Protein AF-A0A0G9HEK3-F1 (afdb_monomer_lite)

Secondary structure (DSSP, 8-state):
--HHHHHHHHHHHHHT--TTS------HHHHHHHHHHHHHHHHHHHHHHHHH---HHHHHHHHHHHHHHHHHHHHHHHHHHHHH----GGG--SS----S-----HHHHHHH-TTSTT-----HHHHHHHHHHHHH-TT---HHHHHHHHHHHHHHHHHHHHHHHIIIIIT---TT-TTHHHHHHHHTT-HHHHHHHHHHHHHHHHHHHHIIIIIHHHHHHHHHHHS---HHHHHHHHHHHHHHHHHHHHHHHHHHHHHHHHHHHTTTS-S-HHHHHHHHHHHHHHHHHGGGSSSB-HHHHHHHHHHHHHTT----TTHHHHHHHHHHH-SS-B----S--S---S-S--

Organism: NCBI:txid1440763

Foldseek 3Di:
DDLVVLVVQLVCLLVVVHPLDDPDPDDPLVNVVSSVQSVVQSVLLSVCCVVVVDDSSVSSNLSVVLVVLQLVQLVQVVVCCVPVVPDPCPPVDPDGDRDSDDQAQLVVCLQQACPDPRDGATDLVSLLVSLVSVLVVVSRDALLVLLRSLLVQLSNQLNVLSLVCLLPALQCPDPPPPCSVVQCVVRNNNNVSSVVVVVVVVVVVVVVCCCLLPVVVVVVVVVVVPDPDDPVVVVVVVVVVVVSVVVNVCVVVCVVVVVVVVVVVCVPPDPGVVVLSVVLSVLSSVLSVLSNDQWHQLVVSVVSVVVSVVSPRDGSPSNVVSSVVVCVVPNGTRGSDDPDPPDPPPDDDD

Structure (mmCIF, N/CA/C/O backbone):
data_AF-A0A0G9HEK3-F1
#
_entry.id   AF-A0A0G9HEK3-F1
#
loop_
_atom_site.group_PDB
_atom_site.id
_atom_site.type_symbol
_atom_site.label_atom_id
_atom_site.label_alt_id
_atom_site.label_comp_id
_atom_site.label_asym_id
_atom_site.label_entity_id
_atom_site.label_seq_id
_atom_site.pdbx_PDB_ins_code
_atom_site.Cartn_x
_atom_site.Cartn_y
_atom_site.Cartn_z
_atom_site.occupancy
_atom_site.B_iso_or_equiv
_atom_site.auth_seq_id
_atom_site.auth_comp_id
_atom_site.auth_asym_id
_atom_site.auth_atom_id
_atom_site.pdbx_PDB_model_num
ATOM 1 N N . MET A 1 1 ? -24.376 -9.133 38.073 1.00 58.91 1 MET A N 1
ATOM 2 C CA . MET A 1 1 ? -22.978 -8.757 38.373 1.00 58.91 1 MET A CA 1
ATOM 3 C C . MET A 1 1 ? -22.983 -7.490 39.200 1.00 58.91 1 MET A C 1
ATOM 5 O O . MET A 1 1 ? -23.872 -6.676 39.001 1.00 58.91 1 MET A O 1
ATOM 9 N N . ASP A 1 2 ? -22.036 -7.356 40.123 1.00 76.50 2 ASP A N 1
ATOM 10 C CA . ASP A 1 2 ? -21.859 -6.158 40.948 1.00 76.50 2 ASP A CA 1
ATOM 11 C C . ASP A 1 2 ? -21.106 -5.088 40.138 1.00 76.50 2 ASP A C 1
ATOM 13 O O . ASP A 1 2 ? -19.960 -5.304 39.739 1.00 76.50 2 ASP A O 1
ATOM 17 N N . GLU A 1 3 ? -21.766 -3.969 39.850 1.00 72.25 3 GLU A N 1
ATOM 18 C CA . GLU A 1 3 ? -21.253 -2.880 39.009 1.00 72.25 3 GLU A CA 1
ATOM 19 C C . GLU A 1 3 ? -19.933 -2.302 39.542 1.00 72.25 3 GLU A C 1
ATOM 21 O O . GLU A 1 3 ? -19.017 -2.029 38.763 1.00 72.25 3 GLU A O 1
ATOM 26 N N . ALA A 1 4 ? -19.779 -2.227 40.868 1.00 71.12 4 ALA A N 1
ATOM 27 C CA . ALA A 1 4 ? -18.558 -1.744 41.505 1.00 71.12 4 ALA A CA 1
ATOM 28 C C . ALA A 1 4 ? -17.354 -2.658 41.216 1.00 71.12 4 ALA A C 1
ATOM 30 O O . ALA A 1 4 ? -16.237 -2.182 41.009 1.00 71.12 4 ALA A O 1
ATOM 31 N N . ARG A 1 5 ? -17.573 -3.979 41.134 1.00 71.62 5 ARG A N 1
ATOM 32 C CA . ARG A 1 5 ? -16.514 -4.945 40.786 1.00 71.62 5 ARG A CA 1
ATOM 33 C C . ARG A 1 5 ? -16.087 -4.830 39.326 1.00 71.62 5 ARG A C 1
ATOM 35 O O . ARG A 1 5 ? -14.906 -4.991 39.033 1.00 71.62 5 ARG A O 1
ATOM 42 N N . VAL A 1 6 ? -17.025 -4.540 38.423 1.00 66.94 6 VAL A N 1
ATOM 43 C CA . VAL A 1 6 ? -16.737 -4.330 36.995 1.00 66.94 6 VAL A CA 1
ATOM 44 C C . VAL A 1 6 ? -15.907 -3.058 36.800 1.00 66.94 6 VAL A C 1
ATOM 46 O O . VAL A 1 6 ? -14.891 -3.093 36.110 1.00 66.94 6 VAL A O 1
ATOM 49 N N . GLN A 1 7 ? -16.277 -1.964 37.473 1.00 68.19 7 GLN A N 1
ATOM 50 C CA . GLN A 1 7 ? -15.524 -0.706 37.434 1.00 68.19 7 GLN A CA 1
ATOM 51 C C . GLN A 1 7 ? -14.092 -0.871 37.970 1.00 68.19 7 GLN A C 1
ATOM 53 O O . GLN A 1 7 ? -13.141 -0.446 37.317 1.00 68.19 7 GLN A O 1
ATOM 58 N N . LEU A 1 8 ? -13.918 -1.547 39.113 1.00 71.50 8 LEU A N 1
ATOM 59 C CA . LEU A 1 8 ? -12.595 -1.816 39.695 1.00 71.50 8 LEU A CA 1
ATOM 60 C C . LEU A 1 8 ? -11.698 -2.658 38.772 1.00 71.50 8 LEU A C 1
ATOM 62 O O . LEU A 1 8 ? -10.506 -2.374 38.659 1.00 71.50 8 LEU A O 1
ATOM 66 N N . ALA A 1 9 ? -12.255 -3.663 38.086 1.00 64.19 9 ALA A N 1
ATOM 67 C CA . ALA A 1 9 ? -11.505 -4.486 37.135 1.00 64.19 9 ALA A CA 1
ATOM 68 C C . ALA A 1 9 ? -11.025 -3.680 35.915 1.00 64.19 9 ALA A C 1
ATOM 70 O O . ALA A 1 9 ? -9.880 -3.835 35.489 1.00 64.19 9 ALA A O 1
ATOM 71 N N . CYS A 1 10 ? -11.864 -2.784 35.386 1.00 59.25 10 CYS A N 1
ATOM 72 C CA . CYS A 1 10 ? -11.484 -1.883 34.298 1.00 59.25 10 CYS A CA 1
ATOM 73 C C . CYS A 1 10 ? -10.381 -0.900 34.716 1.00 59.25 10 CYS A C 1
ATOM 75 O O . CYS A 1 10 ? -9.424 -0.722 33.969 1.00 59.25 10 CYS A O 1
ATOM 77 N N . ILE A 1 11 ? -10.466 -0.308 35.915 1.00 71.69 11 ILE A N 1
ATOM 78 C CA . ILE A 1 11 ? -9.423 0.591 36.444 1.00 71.69 11 ILE A CA 1
ATOM 79 C C . ILE A 1 11 ? -8.084 -0.153 36.556 1.00 71.69 11 ILE A C 1
ATOM 81 O O . ILE A 1 11 ? -7.072 0.314 36.037 1.00 71.69 11 ILE A O 1
ATOM 85 N N . ALA A 1 12 ? -8.087 -1.360 37.133 1.00 67.62 12 ALA A N 1
ATOM 86 C CA . ALA A 1 12 ? -6.878 -2.175 37.253 1.00 67.62 12 ALA A CA 1
ATOM 87 C C . ALA A 1 12 ? -6.274 -2.561 35.886 1.00 67.62 12 ALA A C 1
ATOM 89 O O . ALA A 1 12 ? -5.054 -2.650 35.736 1.00 67.62 12 ALA A O 1
ATOM 90 N N . TRP A 1 13 ? -7.110 -2.785 34.868 1.00 70.62 13 TRP A N 1
ATOM 91 C CA . TRP A 1 13 ? -6.649 -3.036 33.501 1.00 70.62 13 TRP A CA 1
ATOM 92 C C . TRP A 1 13 ? -5.973 -1.805 32.888 1.00 70.62 13 TRP A C 1
ATOM 94 O O . TRP A 1 13 ? -4.855 -1.921 32.380 1.00 70.62 13 TRP A O 1
ATOM 104 N N . VAL A 1 14 ? -6.600 -0.629 32.997 1.00 68.06 14 VAL A N 1
ATOM 105 C CA . VAL A 1 14 ? -6.055 0.646 32.497 1.00 68.06 14 VAL A CA 1
ATOM 106 C C . VAL A 1 14 ? -4.712 0.972 33.144 1.00 68.06 14 VAL A C 1
ATOM 108 O O . VAL A 1 14 ? -3.760 1.300 32.437 1.00 68.06 14 VAL A O 1
ATOM 111 N N . ASP A 1 15 ? -4.599 0.801 34.459 1.00 74.19 15 ASP A N 1
ATOM 112 C CA . ASP A 1 15 ? -3.367 1.090 35.199 1.00 74.19 15 ASP A CA 1
ATOM 113 C C . ASP A 1 15 ? -2.251 0.065 34.936 1.00 74.19 15 ASP A C 1
ATOM 115 O O . ASP A 1 15 ? -1.091 0.295 35.285 1.00 74.19 15 ASP A O 1
ATOM 119 N N . GLY A 1 16 ? -2.579 -1.063 34.295 1.00 65.75 16 GLY A N 1
ATOM 120 C CA . GLY A 1 16 ? -1.654 -2.173 34.070 1.00 65.75 16 GLY A CA 1
ATOM 121 C C . GLY A 1 16 ? -1.361 -2.991 35.332 1.00 65.75 16 GLY A C 1
ATOM 122 O O . GLY A 1 16 ? -0.456 -3.818 35.317 1.00 65.75 16 GLY A O 1
ATOM 123 N N . SER A 1 17 ? -2.122 -2.780 36.409 1.00 66.81 17 SER A N 1
ATOM 124 C CA . SER A 1 17 ? -2.027 -3.523 37.672 1.00 66.81 17 SER A CA 1
ATOM 125 C C . SER A 1 17 ? -2.858 -4.813 37.676 1.00 6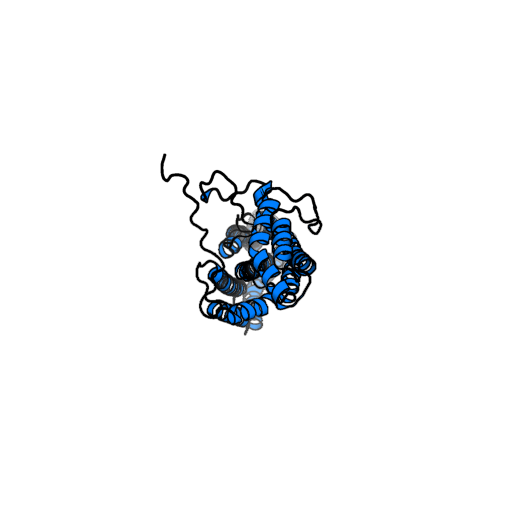6.81 17 SER A C 1
ATOM 127 O O . SER A 1 17 ? -2.784 -5.599 38.621 1.00 66.81 17 SER A O 1
ATOM 129 N N . SER A 1 18 ? -3.638 -5.056 36.617 1.00 63.41 18 SER A N 1
ATOM 130 C CA . SER A 1 18 ? -4.411 -6.284 36.444 1.00 63.41 18 SER A CA 1
ATOM 131 C C . SER A 1 18 ? -3.498 -7.510 36.277 1.00 63.41 18 SER A C 1
ATOM 133 O O . SER A 1 18 ? -2.646 -7.514 35.385 1.00 63.41 18 SER A O 1
ATOM 135 N N . PRO A 1 19 ? -3.717 -8.600 37.042 1.00 58.88 19 PRO A N 1
ATOM 136 C CA . PRO A 1 19 ? -2.977 -9.855 36.880 1.00 58.88 19 PRO A CA 1
ATOM 137 C C . PRO A 1 19 ? -3.286 -10.567 35.551 1.00 58.88 19 PRO A C 1
ATOM 139 O O . PRO A 1 19 ? -2.637 -11.555 35.220 1.00 58.88 19 PRO A O 1
ATOM 142 N N . LEU A 1 20 ? -4.284 -10.085 34.802 1.00 53.72 20 LEU A N 1
ATOM 143 C CA . LEU A 1 20 ? -4.669 -10.597 33.486 1.00 53.72 20 LEU A CA 1
ATOM 144 C C . LEU A 1 20 ? -3.825 -9.997 32.347 1.00 53.72 20 LEU A C 1
ATOM 146 O O . LEU A 1 20 ? -3.896 -10.481 31.222 1.00 53.72 20 LEU A O 1
ATOM 150 N N . CYS A 1 21 ? -3.024 -8.963 32.624 1.00 55.03 21 CYS A N 1
ATOM 151 C CA . CYS A 1 21 ? -2.111 -8.364 31.654 1.00 55.03 21 CYS A CA 1
ATOM 152 C C . CYS A 1 21 ? -0.793 -9.148 31.617 1.00 55.03 21 CYS A C 1
ATOM 154 O O . CYS A 1 21 ? -0.074 -9.211 32.615 1.00 55.03 21 CYS A O 1
ATOM 156 N N . ALA A 1 22 ? -0.423 -9.702 30.462 1.00 50.09 22 ALA A N 1
ATOM 157 C CA . ALA A 1 22 ? 0.896 -10.306 30.291 1.00 50.09 22 ALA A CA 1
ATOM 158 C C . ALA A 1 22 ? 1.987 -9.216 30.325 1.00 50.09 22 ALA A C 1
ATOM 160 O O . ALA A 1 22 ? 2.073 -8.389 29.417 1.00 50.09 22 ALA A O 1
ATOM 161 N N . SER A 1 23 ? 2.845 -9.215 31.353 1.00 45.56 23 SER A N 1
ATOM 162 C CA . SER A 1 23 ? 4.022 -8.337 31.407 1.00 45.56 23 SER A CA 1
ATOM 163 C C . SER A 1 23 ? 5.162 -8.914 30.560 1.00 45.56 23 SER A C 1
ATOM 165 O O . SER A 1 23 ? 6.153 -9.442 31.069 1.00 45.56 23 SER A O 1
ATOM 167 N N . ALA A 1 24 ? 5.037 -8.837 29.238 1.00 48.09 24 ALA A N 1
ATOM 168 C CA . ALA A 1 24 ? 6.242 -8.788 28.419 1.00 48.09 24 ALA A CA 1
ATOM 169 C C . ALA A 1 24 ? 6.946 -7.449 28.704 1.00 48.09 24 ALA A C 1
ATOM 171 O O . ALA A 1 24 ? 6.284 -6.465 29.030 1.00 48.09 24 ALA A O 1
ATOM 172 N N . ALA A 1 25 ? 8.276 -7.402 28.624 1.00 49.44 25 ALA A N 1
ATOM 173 C CA . ALA A 1 25 ? 9.034 -6.159 28.737 1.00 49.44 25 ALA A CA 1
ATOM 174 C C . ALA A 1 25 ? 8.687 -5.245 27.547 1.00 49.44 25 ALA A C 1
ATOM 176 O O . ALA A 1 25 ? 9.328 -5.292 26.501 1.00 49.44 25 ALA A O 1
ATOM 177 N N . ILE A 1 26 ? 7.605 -4.483 27.685 1.00 58.84 26 ILE A N 1
ATOM 178 C CA . ILE A 1 26 ? 7.111 -3.541 26.689 1.00 58.84 26 ILE A CA 1
ATOM 179 C C . ILE A 1 26 ? 7.862 -2.225 26.900 1.00 58.84 26 ILE A C 1
ATOM 181 O O . ILE A 1 26 ? 8.031 -1.765 28.028 1.00 58.84 26 ILE A O 1
ATOM 185 N N . GLU A 1 27 ? 8.343 -1.622 25.815 1.00 65.62 27 GLU A N 1
ATOM 186 C CA . GLU A 1 27 ? 9.033 -0.334 25.883 1.00 65.62 27 GLU A CA 1
ATOM 187 C C . GLU A 1 27 ? 8.128 0.750 26.509 1.00 65.62 27 GLU A C 1
ATOM 189 O O . GLU A 1 27 ? 6.937 0.797 26.193 1.00 65.62 27 GLU A O 1
ATOM 194 N N . PRO A 1 28 ? 8.660 1.686 27.322 1.00 66.50 28 PRO A N 1
ATOM 195 C CA . PRO A 1 28 ? 7.844 2.663 28.057 1.00 66.50 28 PRO A CA 1
ATOM 196 C C . PRO A 1 28 ? 6.910 3.516 27.181 1.00 66.50 28 PRO A C 1
ATOM 198 O O . PRO A 1 28 ? 5.836 3.932 27.615 1.00 66.50 28 PRO A O 1
ATOM 201 N N . ALA A 1 29 ? 7.309 3.792 25.934 1.00 63.72 29 ALA A N 1
ATOM 202 C CA . ALA A 1 29 ? 6.482 4.526 24.976 1.00 63.72 29 ALA A CA 1
ATOM 203 C C . ALA A 1 29 ? 5.271 3.703 24.502 1.00 63.72 29 ALA A C 1
ATOM 205 O O . ALA A 1 29 ? 4.167 4.239 24.397 1.00 63.72 29 ALA A O 1
ATOM 206 N N . VAL A 1 30 ? 5.471 2.404 24.271 1.00 69.88 30 VAL A N 1
ATOM 207 C CA . VAL A 1 30 ? 4.416 1.460 23.886 1.00 69.88 30 VAL A CA 1
ATOM 208 C C . VAL A 1 30 ? 3.491 1.185 25.073 1.00 69.88 30 VAL A C 1
ATOM 210 O O . VAL A 1 30 ? 2.278 1.104 24.898 1.00 69.88 30 VAL A O 1
ATOM 213 N N . GLU A 1 31 ? 4.031 1.129 26.293 1.00 73.75 31 GLU A N 1
ATOM 214 C CA . GLU A 1 31 ? 3.235 0.975 27.514 1.00 73.75 31 GLU A CA 1
ATOM 215 C C . GLU A 1 31 ? 2.259 2.147 27.706 1.00 73.75 31 GLU A C 1
ATOM 217 O O . GLU A 1 31 ? 1.096 1.943 28.049 1.00 73.75 31 GLU A O 1
ATOM 222 N N . LEU A 1 32 ? 2.696 3.381 27.438 1.00 73.75 32 LEU A N 1
ATOM 223 C CA . LEU A 1 32 ? 1.826 4.551 27.542 1.00 73.75 32 LEU A CA 1
ATOM 224 C C . LEU A 1 32 ? 0.690 4.533 26.508 1.00 73.75 32 LEU A C 1
ATOM 226 O O . LEU A 1 32 ? -0.451 4.844 26.851 1.00 73.75 32 LEU A O 1
ATOM 230 N N . GLU A 1 33 ? 0.986 4.176 25.256 1.00 74.25 33 GLU A N 1
ATOM 231 C CA . GLU A 1 33 ? -0.045 4.013 24.223 1.00 74.25 33 GLU A CA 1
ATOM 232 C C . GLU A 1 33 ? -1.008 2.873 24.572 1.00 74.25 33 GLU A C 1
ATOM 234 O O . GLU A 1 33 ? -2.218 3.031 24.429 1.00 74.25 33 GLU A O 1
ATOM 239 N N . MET A 1 34 ? -0.509 1.769 25.135 1.00 78.06 34 MET A N 1
ATOM 240 C CA . MET A 1 34 ? -1.359 0.701 25.661 1.00 78.06 34 MET A CA 1
ATOM 241 C C . MET A 1 34 ? -2.311 1.193 26.744 1.00 78.06 34 MET A C 1
ATOM 243 O O . MET A 1 34 ? -3.502 0.903 26.681 1.00 78.06 34 MET A O 1
ATOM 247 N N . LYS A 1 35 ? -1.823 1.967 27.720 1.00 81.75 35 LYS A N 1
ATOM 248 C CA . LYS A 1 35 ? -2.678 2.540 28.773 1.00 81.75 35 LYS A CA 1
ATOM 249 C C . LYS A 1 35 ? -3.786 3.414 28.186 1.00 81.75 35 LYS A C 1
ATOM 251 O O . LYS A 1 35 ? -4.931 3.318 28.619 1.00 81.75 35 LYS A O 1
ATOM 256 N N . ARG A 1 36 ? -3.473 4.214 27.160 1.00 81.12 36 ARG A N 1
ATOM 257 C CA . ARG A 1 36 ? -4.462 5.041 26.446 1.00 81.12 36 ARG A CA 1
ATOM 258 C C . ARG A 1 36 ? -5.524 4.192 25.754 1.00 81.12 36 ARG A C 1
ATOM 260 O O . ARG A 1 36 ? -6.709 4.427 25.961 1.00 81.12 36 ARG A O 1
ATOM 267 N N . TRP A 1 37 ? -5.114 3.177 24.996 1.00 84.50 37 TRP A N 1
ATOM 268 C CA . TRP A 1 37 ? -6.051 2.273 24.329 1.00 84.50 37 TRP A CA 1
ATOM 269 C C . TRP A 1 37 ? -6.938 1.516 25.317 1.00 84.50 37 TRP A C 1
ATOM 271 O O . TRP A 1 37 ? -8.147 1.433 25.117 1.00 84.50 37 TRP A O 1
ATOM 281 N N . ARG A 1 38 ? -6.377 1.021 26.422 1.00 87.19 38 ARG A N 1
ATOM 282 C CA . ARG A 1 38 ? -7.160 0.371 27.483 1.00 87.19 38 ARG A CA 1
ATOM 283 C C . ARG A 1 38 ? -8.192 1.320 28.087 1.00 87.19 38 ARG A C 1
ATOM 285 O O . ARG A 1 38 ? -9.323 0.905 28.318 1.00 87.19 38 ARG A O 1
ATOM 292 N N . ALA A 1 39 ? -7.839 2.591 28.292 1.00 86.12 39 ALA A N 1
ATOM 293 C CA . ALA A 1 39 ? -8.774 3.600 28.789 1.00 86.12 39 ALA A CA 1
ATOM 294 C C . ALA A 1 39 ? -9.932 3.860 27.810 1.00 86.12 39 ALA A C 1
ATOM 296 O O . ALA A 1 39 ? -11.073 3.990 28.248 1.00 86.12 39 ALA A O 1
ATOM 297 N N . GLU A 1 40 ? -9.665 3.880 26.499 1.00 85.75 40 GLU A N 1
ATOM 298 C CA . GLU A 1 40 ? -10.701 4.031 25.463 1.00 85.75 40 GLU A CA 1
ATOM 299 C C . GLU A 1 40 ? -11.625 2.803 25.365 1.00 85.75 40 GLU A C 1
ATOM 301 O O . GLU A 1 40 ? -12.825 2.945 25.129 1.00 85.75 40 GLU A O 1
ATOM 306 N N . LEU A 1 41 ? -11.096 1.593 25.576 1.00 88.81 41 LEU A N 1
ATOM 307 C CA . LEU A 1 41 ? -11.861 0.347 25.444 1.00 88.81 41 LEU A CA 1
ATOM 308 C C . LEU A 1 41 ? -12.566 -0.094 26.736 1.00 88.81 41 LEU A C 1
ATOM 310 O O . LEU A 1 41 ? -13.553 -0.827 26.670 1.00 88.81 41 LEU A O 1
ATOM 314 N N . ALA A 1 42 ? -12.120 0.363 27.908 1.00 87.06 42 ALA A N 1
ATOM 315 C CA . ALA A 1 42 ? -12.709 0.010 29.203 1.00 87.06 42 ALA A CA 1
ATOM 316 C C . ALA A 1 42 ? -14.236 0.237 29.295 1.00 87.06 42 ALA A C 1
ATOM 318 O O . ALA A 1 42 ? -14.929 -0.662 29.788 1.00 87.06 42 ALA A O 1
ATOM 319 N N . PRO A 1 43 ? -14.809 1.347 28.781 1.00 89.06 43 PRO A N 1
ATOM 320 C CA . PRO A 1 43 ? -16.260 1.543 28.755 1.00 89.06 43 PRO A CA 1
ATOM 321 C C . PRO A 1 43 ? -17.000 0.505 27.897 1.00 89.06 43 PRO A C 1
ATOM 323 O O . PRO A 1 43 ? -18.117 0.098 28.230 1.00 89.06 43 PRO A O 1
ATOM 326 N N . LEU A 1 44 ? -16.385 0.037 26.805 1.00 89.38 44 LEU A N 1
ATOM 327 C CA . LEU A 1 44 ? -16.955 -1.006 25.946 1.00 89.38 44 LEU A CA 1
ATOM 328 C C . LEU A 1 44 ? -16.957 -2.361 26.663 1.00 89.38 44 LEU A C 1
ATOM 330 O O . LEU A 1 44 ? -17.980 -3.041 26.673 1.00 89.38 44 LEU A O 1
ATOM 334 N N . CYS A 1 45 ? -15.859 -2.711 27.341 1.00 89.12 45 CYS A N 1
ATOM 335 C CA . CYS A 1 45 ? -15.782 -3.925 28.158 1.00 89.12 45 CYS A CA 1
ATOM 336 C C . CYS A 1 45 ? -16.839 -3.914 29.273 1.00 89.12 45 CYS A C 1
ATOM 338 O O . CYS A 1 45 ? -17.561 -4.892 29.462 1.00 89.12 45 CYS A O 1
ATOM 340 N N . GLN A 1 46 ? -16.969 -2.789 29.987 1.00 88.69 46 GLN A N 1
ATOM 341 C CA . GLN A 1 46 ? -17.945 -2.627 31.064 1.00 88.69 46 GLN A CA 1
ATOM 342 C C . GLN A 1 46 ? -19.384 -2.732 30.552 1.00 88.69 46 GLN A C 1
ATOM 344 O O . GLN A 1 46 ? -20.179 -3.490 31.108 1.00 88.69 46 GLN A O 1
ATOM 349 N N . SER A 1 47 ? -19.728 -1.987 29.499 1.00 90.00 47 SER A N 1
ATOM 350 C CA . SER A 1 47 ? -21.082 -2.000 28.936 1.00 90.00 47 SER A CA 1
ATOM 351 C C . SER A 1 47 ? -21.464 -3.380 28.401 1.00 90.00 47 SER A C 1
ATOM 353 O O . SER A 1 47 ? -22.571 -3.848 28.670 1.00 90.00 47 SER A O 1
ATOM 355 N N . HIS A 1 48 ? -20.542 -4.076 27.726 1.00 91.38 48 HIS A N 1
ATOM 356 C CA . HIS A 1 48 ? -20.784 -5.429 27.243 1.00 91.38 48 HIS A CA 1
ATOM 357 C C . HIS A 1 48 ? -20.966 -6.427 28.389 1.00 91.38 48 HIS A C 1
ATOM 359 O O . HIS A 1 48 ? -21.941 -7.180 28.374 1.00 91.38 48 HIS A O 1
ATOM 365 N N . ALA A 1 49 ? -20.086 -6.415 29.397 1.00 89.56 49 ALA A N 1
ATOM 3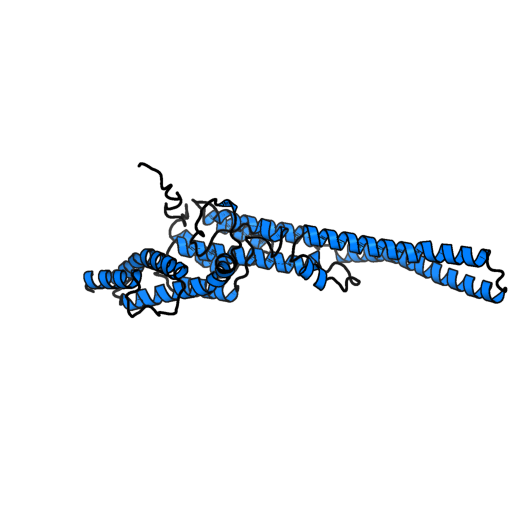66 C CA . ALA A 1 49 ? -20.198 -7.293 30.559 1.00 89.56 49 ALA A CA 1
ATOM 367 C C . ALA A 1 49 ? -21.545 -7.091 31.271 1.00 89.56 49 ALA A C 1
ATOM 369 O O . ALA A 1 49 ? -22.281 -8.051 31.501 1.00 89.56 49 ALA A O 1
ATOM 370 N N . LEU A 1 50 ? -21.928 -5.839 31.542 1.00 89.38 50 LEU A N 1
ATOM 371 C CA . LEU A 1 50 ? -23.201 -5.519 32.193 1.00 89.38 50 LEU A CA 1
ATOM 372 C C . LEU A 1 50 ? -24.418 -5.957 31.363 1.00 89.38 50 LEU A C 1
ATOM 374 O O . LEU A 1 50 ? -25.362 -6.504 31.930 1.00 89.38 50 LEU A O 1
ATOM 378 N N . ALA A 1 51 ? -24.394 -5.759 30.041 1.00 90.50 51 ALA A N 1
ATOM 379 C CA . ALA A 1 51 ? -25.516 -6.090 29.162 1.00 90.50 51 ALA A CA 1
ATOM 380 C C . ALA A 1 51 ? -25.673 -7.598 28.902 1.00 90.50 51 ALA A C 1
ATOM 382 O O . ALA A 1 51 ? -26.792 -8.099 28.825 1.00 90.50 51 ALA A O 1
ATOM 383 N N . SER A 1 52 ? -24.564 -8.322 28.744 1.00 88.81 52 SER A N 1
ATOM 384 C CA . SER A 1 52 ? -24.561 -9.747 28.376 1.00 88.81 52 SER A CA 1
ATOM 385 C C . SER A 1 52 ? -24.501 -10.695 29.575 1.00 88.81 52 SER A C 1
ATOM 387 O O . SER A 1 52 ? -24.764 -11.886 29.430 1.00 88.81 52 SER A O 1
ATOM 389 N N . GLY A 1 53 ? -24.143 -10.191 30.760 1.00 86.62 53 GLY A N 1
ATOM 390 C CA . GLY A 1 53 ? -23.873 -11.024 31.929 1.00 86.62 53 GLY A CA 1
ATOM 391 C C . GLY A 1 53 ? -22.513 -11.737 31.887 1.00 86.62 53 GLY A C 1
ATOM 392 O O . GLY A 1 53 ? -22.237 -12.543 32.775 1.00 86.62 53 GLY A O 1
ATOM 393 N N . THR A 1 54 ? -21.670 -11.448 30.890 1.00 88.00 54 THR A N 1
ATOM 394 C CA . THR A 1 54 ? -20.351 -12.074 30.689 1.00 88.00 54 THR A CA 1
ATOM 395 C C . THR A 1 54 ? -19.329 -11.588 31.716 1.00 88.00 54 THR A C 1
ATOM 397 O O . THR A 1 54 ? -19.353 -10.431 32.132 1.00 88.00 54 THR A O 1
ATOM 400 N N . ASN A 1 55 ? -18.395 -12.450 32.120 1.00 89.25 55 ASN A N 1
ATOM 401 C CA . ASN A 1 55 ? -17.323 -12.061 33.031 1.00 89.25 55 ASN A CA 1
ATOM 402 C C . ASN A 1 55 ? -16.478 -10.923 32.425 1.00 89.25 55 ASN A C 1
ATOM 404 O O . ASN A 1 55 ? -15.949 -11.043 31.320 1.00 89.25 55 ASN A O 1
ATOM 408 N N . ILE A 1 56 ? -16.321 -9.826 33.173 1.00 88.00 56 ILE A N 1
ATOM 409 C CA . ILE A 1 56 ? -15.505 -8.678 32.755 1.00 88.00 56 ILE A CA 1
ATOM 410 C C . ILE A 1 56 ? -14.046 -9.069 32.483 1.00 88.00 56 ILE A C 1
ATOM 412 O O . ILE A 1 56 ? -13.426 -8.503 31.589 1.00 88.00 56 ILE A O 1
ATOM 416 N N . GLY A 1 57 ? -13.512 -10.062 33.205 1.00 85.75 57 GLY A N 1
ATOM 417 C CA . GLY A 1 57 ? -12.163 -10.578 32.975 1.00 85.75 57 GLY A CA 1
ATOM 418 C C . GLY A 1 57 ? -11.993 -11.155 31.570 1.00 85.75 57 GLY A C 1
ATOM 419 O O . GLY A 1 57 ? -10.998 -10.859 30.916 1.00 85.75 57 GLY A O 1
ATOM 420 N N . ASP A 1 58 ? -12.992 -11.887 31.074 1.00 87.75 58 ASP A N 1
ATOM 421 C CA . ASP A 1 58 ? -12.963 -12.471 29.729 1.00 87.75 58 ASP A CA 1
ATOM 422 C C . ASP A 1 58 ? -13.034 -11.371 28.658 1.00 87.75 58 ASP A C 1
ATOM 424 O O . ASP A 1 58 ? -12.279 -11.403 27.689 1.00 87.75 58 ASP A O 1
ATOM 428 N N . CYS A 1 59 ? -13.861 -10.341 28.885 1.00 87.88 59 CYS A N 1
ATOM 429 C CA . CYS A 1 59 ? -13.958 -9.176 27.997 1.00 87.88 59 CYS A CA 1
ATOM 430 C C . CYS A 1 59 ? -12.623 -8.413 27.921 1.00 87.88 59 CYS A C 1
ATOM 432 O O . CYS A 1 59 ? -12.172 -8.038 26.840 1.00 87.88 59 CYS A O 1
ATOM 434 N N . ILE A 1 60 ? -11.976 -8.202 29.073 1.00 89.00 60 ILE A N 1
ATOM 435 C CA . ILE A 1 60 ? -10.669 -7.542 29.172 1.00 89.00 60 ILE A CA 1
ATOM 436 C C . ILE A 1 60 ? -9.602 -8.344 28.423 1.00 89.00 60 ILE A C 1
ATOM 438 O O . ILE A 1 60 ? -8.861 -7.767 27.634 1.00 89.00 60 ILE A O 1
ATOM 442 N N . VAL A 1 61 ? -9.532 -9.662 28.637 1.00 88.12 61 VAL A N 1
ATOM 443 C CA . VAL A 1 61 ? -8.551 -10.532 27.969 1.00 88.12 61 VAL A CA 1
ATOM 444 C C . VAL A 1 61 ? -8.756 -10.526 26.455 1.00 88.12 61 VAL A C 1
ATOM 446 O O . VAL A 1 61 ? -7.788 -10.428 25.703 1.00 88.12 61 VAL A O 1
ATOM 449 N N . GLU A 1 62 ? -10.001 -10.594 25.986 1.00 90.06 62 GLU A N 1
ATOM 450 C CA . GLU A 1 62 ? -10.315 -10.565 24.557 1.00 90.06 62 GLU A CA 1
ATOM 451 C C . GLU A 1 62 ? -9.922 -9.223 23.910 1.00 90.06 62 GLU A C 1
ATOM 453 O O . GLU A 1 62 ? -9.276 -9.217 22.858 1.00 90.06 62 GLU A O 1
ATOM 458 N N . ALA A 1 63 ? -10.209 -8.092 24.565 1.00 89.75 63 ALA A N 1
ATOM 459 C CA . ALA A 1 63 ? -9.781 -6.773 24.096 1.00 89.75 63 ALA A CA 1
ATOM 460 C C . ALA A 1 63 ? -8.253 -6.594 24.119 1.00 89.75 63 ALA A C 1
ATOM 462 O 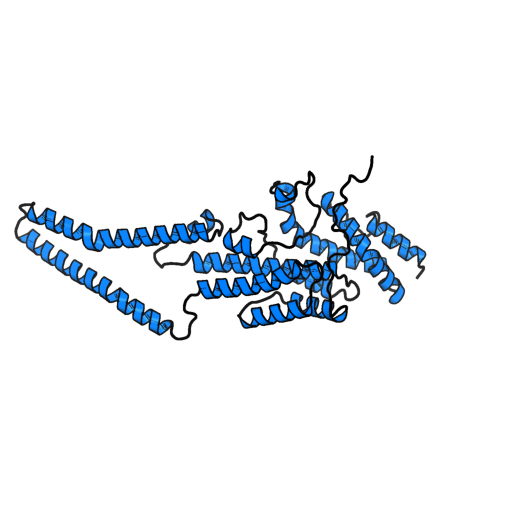O . ALA A 1 63 ? -7.681 -6.082 23.154 1.00 89.75 63 ALA A O 1
ATOM 463 N N . ASP A 1 64 ? -7.577 -7.033 25.185 1.00 88.31 64 ASP A N 1
ATOM 464 C CA . ASP A 1 64 ? -6.118 -6.930 25.306 1.00 88.31 64 ASP A CA 1
ATOM 465 C C . ASP A 1 64 ? -5.417 -7.794 24.245 1.00 88.31 64 ASP A C 1
ATOM 467 O O . ASP A 1 64 ? -4.447 -7.349 23.640 1.00 88.31 64 ASP A O 1
ATOM 471 N N . ASN A 1 65 ? -5.957 -8.975 23.920 1.00 89.25 65 ASN A N 1
ATOM 472 C CA . ASN A 1 65 ? -5.442 -9.822 22.840 1.00 89.25 65 ASN A CA 1
ATOM 473 C C . ASN A 1 65 ? -5.502 -9.132 21.468 1.00 89.25 65 ASN A C 1
ATOM 475 O O . ASN A 1 65 ? -4.543 -9.220 20.696 1.00 89.25 65 ASN A O 1
ATOM 479 N N . VAL A 1 66 ? -6.604 -8.435 21.162 1.00 90.50 66 VAL A N 1
ATOM 480 C CA . VAL A 1 66 ? -6.725 -7.649 19.922 1.00 90.50 66 VAL A CA 1
ATOM 481 C C . VAL A 1 66 ? -5.698 -6.515 19.904 1.00 90.50 66 VAL A C 1
ATOM 483 O O . VAL A 1 66 ? -4.995 -6.347 18.907 1.00 90.50 66 VAL A O 1
ATOM 486 N N . LEU A 1 67 ? -5.567 -5.767 21.005 1.00 88.06 67 LEU A N 1
ATOM 487 C CA . LEU A 1 67 ? -4.600 -4.671 21.114 1.00 88.06 67 LEU A CA 1
ATOM 488 C C . LEU A 1 67 ? -3.151 -5.149 20.972 1.00 88.06 67 LEU A C 1
ATOM 490 O O . LEU A 1 67 ? -2.380 -4.550 20.226 1.00 88.06 67 LEU A O 1
ATOM 494 N N . LEU A 1 68 ? -2.777 -6.232 21.653 1.00 85.12 68 LEU A N 1
ATOM 495 C CA . LEU A 1 68 ? -1.425 -6.788 21.604 1.00 85.12 68 LEU A CA 1
ATOM 496 C C . LEU A 1 68 ? -1.066 -7.289 20.204 1.00 85.12 68 LEU A C 1
ATOM 498 O O . LEU A 1 68 ? 0.059 -7.084 19.748 1.00 85.12 68 LEU A O 1
ATOM 502 N N . GLN A 1 69 ? -2.010 -7.908 19.493 1.00 86.56 69 GLN A N 1
ATOM 503 C CA . GLN A 1 69 ? -1.773 -8.327 18.115 1.00 86.56 69 GLN A CA 1
ATOM 504 C C . GLN A 1 69 ? -1.640 -7.130 17.171 1.00 86.56 69 GLN A C 1
ATOM 506 O O . GLN A 1 69 ? -0.740 -7.118 16.328 1.00 86.56 69 GLN A O 1
ATOM 511 N N . LEU A 1 70 ? -2.497 -6.119 17.328 1.00 87.19 70 LEU A N 1
ATOM 512 C CA . LEU A 1 70 ? -2.429 -4.888 16.547 1.00 87.19 70 LEU A CA 1
ATOM 513 C C . LEU A 1 70 ? -1.083 -4.192 16.749 1.00 87.19 70 LEU A C 1
ATOM 515 O O . LEU A 1 70 ? -0.424 -3.812 15.784 1.00 87.19 70 LEU A O 1
ATOM 519 N N . LEU A 1 71 ? -0.635 -4.104 18.000 1.00 82.88 71 LEU A N 1
ATOM 520 C CA . LEU A 1 71 ? 0.691 -3.613 18.340 1.00 82.88 71 LEU A CA 1
ATOM 521 C C . LEU A 1 71 ? 1.792 -4.431 17.694 1.00 82.88 71 LEU A C 1
ATOM 523 O O . LEU A 1 71 ? 2.675 -3.843 17.087 1.00 82.88 71 LEU A O 1
ATOM 527 N N . GLY A 1 72 ? 1.739 -5.760 17.780 1.00 80.44 72 GLY A N 1
ATOM 528 C CA . GLY A 1 72 ? 2.727 -6.627 17.140 1.00 80.44 72 GLY A CA 1
ATOM 529 C C . GLY A 1 72 ? 2.849 -6.355 15.638 1.00 80.44 72 GLY A C 1
ATOM 530 O O . GLY A 1 72 ? 3.960 -6.255 15.127 1.00 80.44 72 GLY A O 1
ATOM 531 N N . CYS A 1 73 ? 1.721 -6.146 14.951 1.00 84.75 73 CYS A N 1
ATOM 532 C CA . CYS A 1 73 ? 1.700 -5.845 13.517 1.00 84.75 73 CYS A CA 1
ATOM 533 C C . CYS A 1 73 ? 2.265 -4.451 13.199 1.00 84.75 73 CYS A C 1
ATOM 535 O O . CYS A 1 73 ? 2.980 -4.274 12.216 1.00 84.75 73 CYS A O 1
ATOM 537 N N . LEU A 1 74 ? 1.938 -3.447 14.014 1.00 83.06 74 LEU A N 1
ATOM 538 C CA . LEU A 1 74 ? 2.311 -2.052 13.759 1.00 83.06 74 LEU A CA 1
ATOM 539 C C . LEU A 1 74 ? 3.682 -1.684 14.324 1.00 83.06 74 LEU A C 1
ATOM 541 O O . LEU A 1 74 ? 4.278 -0.705 13.873 1.00 83.06 74 LEU A O 1
ATOM 545 N N . TYR A 1 75 ? 4.211 -2.464 15.266 1.00 76.88 75 TYR A N 1
ATOM 546 C CA . TYR A 1 75 ? 5.495 -2.211 15.910 1.00 76.88 75 TYR A CA 1
ATOM 547 C C . TYR A 1 75 ? 6.637 -2.181 14.892 1.00 76.88 75 TYR A C 1
ATOM 549 O O . TYR A 1 75 ? 7.496 -1.306 14.970 1.00 76.88 75 TYR A O 1
ATOM 557 N N . GLU A 1 76 ? 6.620 -3.045 13.873 1.00 67.44 76 GLU A N 1
ATOM 558 C CA . GLU A 1 76 ? 7.623 -3.007 12.798 1.00 67.44 76 GLU A CA 1
ATOM 559 C C . GLU A 1 76 ? 7.570 -1.709 11.983 1.00 67.44 76 GLU A C 1
ATOM 561 O O . GLU A 1 76 ? 8.599 -1.208 11.532 1.00 67.44 76 GLU A O 1
ATOM 566 N N . SER A 1 77 ? 6.386 -1.109 11.858 1.00 67.81 77 SER A N 1
ATOM 567 C CA . SER A 1 77 ? 6.216 0.181 11.188 1.00 67.81 77 SER A CA 1
ATOM 568 C C . SER A 1 77 ? 6.681 1.370 12.033 1.00 67.81 77 SER A C 1
ATOM 570 O O . SER A 1 77 ? 6.920 2.441 11.475 1.00 67.81 77 SER A O 1
ATOM 572 N N . TRP A 1 78 ? 6.816 1.169 13.348 1.00 68.81 78 TRP A N 1
ATOM 573 C CA . TRP A 1 78 ? 7.135 2.167 14.371 1.00 68.81 78 TRP A CA 1
ATOM 574 C C . TRP A 1 78 ? 8.616 2.131 14.795 1.00 68.81 78 TRP A C 1
ATOM 576 O O . TRP A 1 78 ? 9.254 3.176 14.937 1.00 68.81 78 TRP A O 1
ATOM 586 N N . ARG A 1 79 ? 9.198 0.932 14.929 1.00 67.38 79 ARG A N 1
ATOM 587 C CA . ARG A 1 79 ? 10.546 0.684 15.471 1.00 67.38 79 ARG A CA 1
ATOM 588 C C . ARG A 1 79 ? 11.671 1.462 14.766 1.00 67.38 79 ARG A C 1
ATOM 590 O O . ARG A 1 79 ? 12.489 2.037 15.487 1.00 67.38 79 ARG A O 1
ATOM 597 N N . PRO A 1 80 ? 11.748 1.537 13.420 1.00 63.25 80 PRO A N 1
ATOM 598 C CA . PRO A 1 80 ? 12.838 2.253 12.750 1.00 63.25 80 PRO A CA 1
ATOM 599 C C . PRO A 1 80 ? 12.861 3.751 13.087 1.00 63.25 80 PRO A C 1
ATOM 601 O O . PRO A 1 80 ? 13.926 4.334 13.249 1.00 63.25 80 PRO A O 1
ATOM 604 N N . TRP A 1 81 ? 11.693 4.374 13.269 1.00 59.94 81 TRP A N 1
ATOM 605 C CA . TRP A 1 81 ? 11.573 5.803 13.591 1.00 59.94 81 TRP A CA 1
ATOM 606 C C . TRP A 1 81 ? 12.083 6.107 14.994 1.00 59.94 81 TRP A C 1
ATOM 608 O O . TRP A 1 81 ? 12.866 7.035 15.189 1.00 59.94 81 TRP A O 1
ATOM 618 N N . HIS A 1 82 ? 11.671 5.284 15.960 1.00 57.84 82 HIS A N 1
ATOM 619 C CA . HIS A 1 82 ? 12.004 5.487 17.363 1.00 57.84 82 HIS A CA 1
ATOM 620 C C . HIS A 1 82 ? 13.435 5.097 17.728 1.00 57.84 82 HIS A C 1
ATOM 622 O O . HIS A 1 82 ? 14.038 5.759 18.571 1.00 57.84 82 HIS A O 1
ATOM 628 N N . MET A 1 83 ? 13.987 4.063 17.089 1.00 57.34 83 MET A N 1
ATOM 629 C CA . MET A 1 83 ? 15.331 3.564 17.395 1.00 57.34 83 MET A CA 1
ATOM 630 C C . MET A 1 83 ? 16.429 4.235 16.564 1.00 57.34 83 MET A C 1
ATOM 632 O O . MET A 1 83 ? 17.542 4.400 17.054 1.00 57.34 83 MET A O 1
ATOM 636 N N . GLU A 1 84 ? 16.143 4.626 15.318 1.00 59.56 84 GLU A N 1
ATOM 637 C CA . GLU A 1 84 ? 17.169 5.128 14.390 1.00 59.56 84 GLU A CA 1
ATOM 638 C C . GLU A 1 84 ? 17.170 6.657 14.250 1.00 59.56 84 GLU A C 1
ATOM 640 O O . GLU A 1 84 ? 17.970 7.205 13.494 1.00 59.56 84 GLU A O 1
ATOM 645 N N . GLY A 1 85 ? 16.282 7.362 14.962 1.00 54.75 85 GLY A N 1
ATOM 646 C CA . GLY A 1 85 ? 16.275 8.826 15.028 1.00 54.75 85 GLY A CA 1
ATOM 647 C C . GLY A 1 85 ? 15.905 9.531 13.720 1.00 54.75 85 GLY A C 1
ATOM 648 O O . GLY A 1 85 ? 16.141 10.730 13.594 1.00 54.75 85 GLY A O 1
ATOM 649 N N . ARG A 1 86 ? 15.323 8.820 12.744 1.00 54.03 86 ARG A N 1
ATOM 650 C CA . ARG A 1 86 ? 14.930 9.360 11.428 1.00 54.03 86 ARG A CA 1
ATOM 651 C C . ARG A 1 86 ? 13.606 10.127 11.491 1.00 54.03 86 ARG A C 1
ATOM 653 O O . ARG A 1 86 ? 12.674 9.854 10.740 1.00 54.03 86 ARG A O 1
ATOM 660 N N . TRP A 1 87 ? 13.495 11.055 12.429 1.00 58.69 87 TRP A N 1
ATOM 661 C CA . TRP A 1 87 ? 12.292 11.853 12.627 1.00 58.69 87 TRP A CA 1
ATOM 662 C C . TRP A 1 87 ? 12.085 12.833 11.470 1.00 58.69 87 TRP A C 1
ATOM 664 O O . TRP A 1 87 ? 13.060 13.417 10.994 1.00 58.69 87 TRP A O 1
ATOM 674 N N . PRO A 1 88 ? 10.840 13.073 11.019 1.00 51.88 88 PRO A N 1
ATOM 675 C CA . PRO A 1 88 ? 10.560 14.235 10.194 1.00 51.88 88 PRO A CA 1
ATOM 676 C C . PRO A 1 88 ? 10.864 15.477 11.039 1.00 51.88 88 PRO A C 1
ATOM 678 O O . PRO A 1 88 ? 10.114 15.800 11.955 1.00 51.88 88 PRO A O 1
ATOM 681 N N . GLU A 1 89 ? 11.950 16.183 10.729 1.00 44.50 89 GLU A N 1
ATOM 682 C CA . GLU A 1 89 ? 12.346 17.449 11.378 1.00 44.50 89 GLU A CA 1
ATOM 683 C C . GLU A 1 89 ? 11.248 18.535 11.303 1.00 44.50 89 GLU A C 1
ATOM 685 O O . GLU A 1 89 ? 11.317 19.559 11.976 1.00 44.50 89 GLU A O 1
ATOM 690 N N . ALA A 1 90 ? 10.203 18.303 10.503 1.00 42.28 90 ALA A N 1
ATOM 691 C CA . ALA A 1 90 ? 9.125 19.237 10.217 1.00 42.28 90 ALA A CA 1
ATOM 692 C C . ALA A 1 90 ? 8.163 19.531 11.385 1.00 42.28 90 ALA A C 1
ATOM 694 O O . ALA A 1 90 ? 7.374 20.463 11.249 1.00 42.28 90 ALA A O 1
ATOM 695 N N . SER A 1 91 ? 8.179 18.794 12.505 1.00 43.56 91 SER A N 1
ATOM 696 C CA . SER A 1 91 ? 7.250 19.094 13.611 1.00 43.56 91 SER A CA 1
ATOM 697 C C . SER A 1 91 ? 7.741 20.176 14.574 1.00 43.56 91 SER A C 1
ATOM 699 O O . SER A 1 91 ? 6.940 20.658 15.362 1.00 43.56 91 SER A O 1
ATOM 701 N N . GLY A 1 92 ? 9.024 20.567 14.554 1.00 43.78 92 GLY A N 1
ATOM 702 C CA . GLY A 1 92 ? 9.571 21.547 15.513 1.00 43.78 92 GLY A CA 1
ATOM 703 C C . GLY A 1 92 ? 9.482 21.126 16.993 1.00 43.78 92 GLY A C 1
ATOM 704 O O . GLY A 1 92 ? 9.933 21.859 17.872 1.00 43.78 92 GLY A O 1
ATOM 705 N N . ASP A 1 93 ? 8.937 19.943 17.277 1.00 41.97 93 ASP A N 1
ATOM 706 C CA . ASP A 1 93 ? 8.678 19.445 18.618 1.00 41.97 93 ASP A CA 1
ATOM 707 C C . ASP A 1 93 ? 9.910 18.723 19.168 1.00 41.97 93 ASP A C 1
ATOM 709 O O . ASP A 1 93 ? 10.410 17.757 18.593 1.00 41.97 93 ASP A O 1
ATOM 713 N N . ALA A 1 94 ? 10.364 19.139 20.352 1.00 43.31 94 ALA A N 1
ATOM 714 C CA . ALA A 1 94 ? 11.514 18.563 21.056 1.00 43.31 94 ALA A CA 1
ATOM 715 C C . ALA A 1 94 ? 11.302 17.115 21.558 1.00 43.31 94 ALA A C 1
ATOM 717 O O . ALA A 1 94 ? 12.151 16.573 22.270 1.00 43.31 94 ALA A O 1
ATOM 718 N N . LYS A 1 95 ? 10.159 16.483 21.256 1.00 49.88 95 LYS A N 1
ATOM 719 C CA . LYS A 1 95 ? 9.811 15.131 21.711 1.00 49.88 95 LYS A CA 1
ATOM 720 C C . LYS A 1 95 ? 9.275 14.300 20.546 1.00 49.88 95 LYS A C 1
ATOM 722 O O . LYS A 1 95 ? 8.450 14.802 19.786 1.00 49.88 95 LYS A O 1
ATOM 727 N N . PRO A 1 96 ? 9.675 13.019 20.441 1.00 46.28 96 PRO A N 1
ATOM 728 C CA . PRO A 1 96 ? 9.172 12.140 19.401 1.00 46.28 96 PRO A CA 1
ATOM 729 C C . PRO A 1 96 ? 7.652 12.010 19.543 1.00 46.28 96 PRO A C 1
ATOM 731 O O . PRO A 1 96 ? 7.162 11.757 20.656 1.00 46.28 96 PRO A O 1
ATOM 734 N N . PRO A 1 97 ? 6.888 12.216 18.464 1.00 50.44 97 PRO A N 1
ATOM 735 C CA . PRO A 1 97 ? 5.446 12.161 18.552 1.00 50.44 97 PRO A CA 1
ATOM 736 C C . PRO A 1 97 ? 5.010 10.710 18.825 1.00 50.44 97 PRO A C 1
ATOM 738 O O . PRO A 1 97 ? 5.490 9.758 18.216 1.00 50.44 97 PRO A O 1
ATOM 741 N N . ARG A 1 98 ? 4.145 10.544 19.831 1.00 58.16 98 ARG A N 1
ATOM 742 C CA . ARG A 1 98 ? 3.807 9.254 20.460 1.00 58.16 98 ARG A CA 1
ATOM 743 C C . ARG A 1 98 ? 2.581 8.619 19.813 1.00 58.16 98 ARG A C 1
ATOM 745 O O . ARG A 1 98 ? 1.557 8.480 20.469 1.00 58.16 98 ARG A O 1
ATOM 752 N N . TRP A 1 99 ? 2.636 8.317 18.526 1.00 60.91 99 TRP A N 1
ATOM 753 C CA . TRP A 1 99 ? 1.538 7.636 17.841 1.00 60.91 99 TRP A CA 1
ATOM 754 C C . TRP A 1 99 ? 1.987 6.255 17.380 1.00 60.91 99 TRP A C 1
ATOM 756 O O . TRP A 1 99 ? 3.060 6.100 16.804 1.00 60.91 99 TRP A O 1
ATOM 766 N N . LEU A 1 100 ? 1.154 5.243 17.638 1.00 67.44 100 LEU A N 1
ATOM 767 C CA . LEU A 1 100 ? 1.378 3.885 17.138 1.00 67.44 100 LEU A CA 1
ATOM 768 C C . LEU A 1 100 ? 1.308 3.823 15.603 1.00 67.44 100 LEU A C 1
ATOM 770 O O . LEU A 1 100 ? 1.989 3.020 14.971 1.00 67.44 100 LEU A O 1
ATOM 774 N N . TRP A 1 101 ? 0.482 4.686 15.010 1.00 78.62 101 TRP A N 1
ATOM 775 C CA . TRP A 1 101 ? 0.248 4.764 13.576 1.00 78.62 101 TRP A CA 1
ATOM 776 C C . TRP A 1 101 ? -0.035 6.208 13.148 1.00 78.62 101 TRP A C 1
ATOM 778 O O . TRP A 1 101 ? -0.704 6.942 13.878 1.00 78.62 101 TRP A O 1
ATOM 788 N N . ARG A 1 102 ? 0.450 6.597 11.962 1.00 79.44 102 ARG A N 1
ATOM 789 C CA . ARG A 1 102 ? 0.058 7.833 11.267 1.00 79.44 102 ARG A CA 1
ATOM 790 C C . ARG A 1 102 ? -0.451 7.504 9.878 1.00 79.44 102 ARG A C 1
ATOM 792 O O . ARG A 1 102 ? 0.060 6.575 9.253 1.00 79.44 102 ARG A O 1
ATOM 799 N N . HIS A 1 103 ? -1.336 8.355 9.378 1.00 85.12 103 HIS A N 1
ATOM 800 C CA . HIS A 1 103 ? -1.581 8.455 7.947 1.00 85.12 103 HIS A CA 1
ATOM 801 C C . HIS A 1 103 ? -0.288 8.881 7.222 1.00 85.12 103 HIS A C 1
ATOM 803 O O . HIS A 1 103 ? 0.498 9.674 7.751 1.00 85.12 103 HIS A O 1
ATOM 809 N N . ARG A 1 104 ? -0.016 8.310 6.046 1.00 84.19 104 ARG A N 1
ATOM 810 C CA . ARG A 1 104 ? 1.285 8.392 5.351 1.00 84.19 104 ARG A CA 1
ATOM 811 C C . ARG A 1 104 ? 1.150 9.021 3.972 1.00 84.19 104 ARG A C 1
ATOM 813 O O . ARG A 1 104 ? 0.132 8.873 3.322 1.00 84.19 104 ARG A O 1
ATOM 820 N N . AS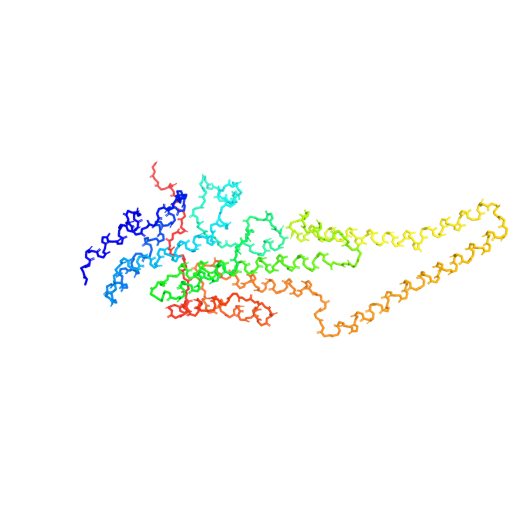N A 1 105 ? 2.202 9.622 3.424 1.00 86.50 105 ASN A N 1
ATOM 821 C CA . ASN A 1 105 ? 2.166 10.039 2.022 1.00 86.50 105 ASN A CA 1
ATOM 822 C C . ASN A 1 105 ? 2.608 8.907 1.074 1.00 86.50 105 ASN A C 1
ATOM 824 O O . ASN A 1 105 ? 3.735 8.877 0.575 1.00 86.50 105 ASN A O 1
ATOM 828 N N . VAL A 1 106 ? 1.708 7.961 0.791 1.00 89.69 106 VAL A N 1
ATOM 829 C CA . VAL A 1 106 ? 2.000 6.802 -0.083 1.00 89.69 106 VAL A CA 1
ATOM 830 C C . VAL A 1 106 ? 2.334 7.199 -1.527 1.00 89.69 106 VAL A C 1
ATOM 832 O O . VAL A 1 106 ? 3.109 6.515 -2.199 1.00 89.69 106 VAL A O 1
ATOM 835 N N . ALA A 1 107 ? 1.802 8.327 -2.010 1.00 89.81 107 ALA A N 1
ATOM 836 C CA . ALA A 1 107 ? 2.124 8.852 -3.334 1.00 89.81 107 ALA A CA 1
ATOM 837 C C . ALA A 1 107 ? 3.599 9.279 -3.417 1.00 89.81 107 ALA A C 1
ATOM 839 O O . ALA A 1 107 ? 4.285 8.983 -4.400 1.00 89.81 107 ALA A O 1
ATOM 840 N N . LEU A 1 108 ? 4.114 9.918 -2.364 1.00 87.62 108 LEU A N 1
ATOM 841 C CA . LEU A 1 108 ? 5.515 10.317 -2.269 1.00 87.62 108 LEU A CA 1
ATOM 842 C C . LEU A 1 108 ? 6.454 9.112 -2.129 1.00 87.62 108 LEU A C 1
ATOM 844 O O . LEU A 1 108 ? 7.531 9.114 -2.737 1.00 87.62 108 LEU A O 1
ATOM 848 N N . VAL A 1 109 ? 6.040 8.076 -1.390 1.00 88.62 109 VAL A N 1
ATOM 849 C CA . VAL A 1 109 ? 6.781 6.806 -1.265 1.00 88.62 109 VAL A CA 1
ATOM 850 C C . VAL A 1 109 ? 6.961 6.145 -2.629 1.00 88.62 109 VAL A C 1
ATOM 852 O O . VAL A 1 109 ? 8.070 5.747 -2.991 1.00 88.62 109 VAL A O 1
ATOM 855 N N . PHE A 1 110 ? 5.908 6.108 -3.450 1.00 90.06 110 PHE A N 1
ATOM 856 C CA . PHE A 1 110 ? 6.000 5.554 -4.799 1.00 90.06 110 PHE A CA 1
ATOM 857 C C . PHE A 1 110 ? 7.073 6.246 -5.645 1.00 90.06 110 PHE A C 1
ATOM 859 O O . PHE A 1 110 ? 7.844 5.567 -6.324 1.00 90.06 110 PHE A O 1
ATOM 866 N N . LEU A 1 111 ? 7.168 7.577 -5.564 1.00 88.06 111 LEU A N 1
ATOM 867 C CA . LEU A 1 111 ? 8.141 8.369 -6.319 1.00 88.06 111 LEU A CA 1
ATOM 868 C C . LEU A 1 111 ? 9.573 8.230 -5.780 1.00 88.06 111 LEU A C 1
ATOM 870 O O . LEU A 1 111 ? 10.516 8.060 -6.559 1.00 88.06 111 LEU A O 1
ATOM 874 N N . SER A 1 112 ? 9.729 8.319 -4.460 1.00 85.81 112 SER A N 1
ATOM 875 C CA . SER A 1 112 ? 11.026 8.478 -3.791 1.00 85.81 112 SER A CA 1
ATOM 876 C C . SER A 1 112 ? 11.696 7.154 -3.425 1.00 85.81 112 SER A C 1
ATOM 878 O O . SER A 1 112 ? 12.922 7.105 -3.352 1.00 85.81 112 SER A O 1
ATOM 880 N N . GLY A 1 113 ? 10.919 6.080 -3.256 1.00 86.00 113 GLY A N 1
ATOM 881 C CA . GLY A 1 113 ? 11.416 4.756 -2.885 1.00 86.00 113 GLY A CA 1
ATOM 882 C C . GLY A 1 113 ? 11.539 4.531 -1.377 1.00 86.00 113 GLY A C 1
ATOM 883 O O . GLY A 1 113 ? 10.951 5.246 -0.569 1.00 86.00 113 GLY A O 1
ATOM 884 N N . VAL A 1 114 ? 12.324 3.516 -1.015 1.00 85.31 114 VAL A N 1
ATOM 885 C CA . VAL A 1 114 ? 12.442 2.947 0.342 1.00 85.31 114 VAL A CA 1
ATOM 886 C C . VAL A 1 114 ? 13.084 3.908 1.349 1.00 85.31 114 VAL A C 1
ATOM 888 O O . VAL A 1 114 ? 12.847 3.802 2.546 1.00 85.31 114 VAL A O 1
ATOM 891 N N . ASP A 1 115 ? 13.879 4.871 0.878 1.00 81.56 115 ASP A N 1
ATOM 892 C CA . ASP A 1 115 ? 14.541 5.856 1.747 1.00 81.56 115 ASP A CA 1
ATOM 893 C C . ASP A 1 115 ? 13.601 6.980 2.229 1.00 81.56 115 ASP A C 1
ATOM 895 O O . ASP A 1 115 ? 14.013 7.839 3.008 1.00 81.56 115 ASP A O 1
ATOM 899 N N . GLN A 1 116 ? 12.347 7.011 1.768 1.00 82.38 116 GLN A N 1
ATOM 900 C CA . GLN A 1 116 ? 11.385 8.048 2.137 1.00 82.38 116 GLN A CA 1
ATOM 901 C C . GLN A 1 116 ? 10.856 7.846 3.571 1.00 82.38 116 GLN A C 1
ATOM 903 O O . GLN A 1 116 ? 10.640 6.721 4.015 1.00 82.38 116 GLN A O 1
ATOM 908 N N . THR A 1 117 ? 10.591 8.943 4.290 1.00 76.75 117 THR A N 1
ATOM 909 C CA . THR A 1 117 ? 10.112 8.938 5.685 1.00 76.75 117 THR A CA 1
ATOM 910 C C . THR A 1 117 ? 8.738 8.286 5.914 1.00 76.75 117 THR A C 1
ATOM 912 O O . THR A 1 117 ? 8.321 8.043 7.038 1.00 76.75 117 THR A O 1
ATOM 915 N N . ASP A 1 118 ? 7.960 8.073 4.869 1.00 78.88 118 ASP A N 1
ATOM 916 C CA . ASP A 1 118 ? 6.637 7.464 4.941 1.00 78.88 118 ASP A CA 1
ATOM 917 C C . ASP A 1 118 ? 6.661 6.017 4.457 1.00 78.88 118 ASP A C 1
ATOM 919 O O . ASP A 1 118 ? 5.642 5.332 4.561 1.00 78.88 118 ASP A O 1
ATOM 923 N N . TYR A 1 119 ? 7.816 5.518 3.999 1.00 84.06 119 TYR A N 1
ATOM 924 C CA . TYR A 1 119 ? 7.979 4.117 3.645 1.00 84.06 119 TYR A CA 1
ATOM 925 C C . TYR A 1 119 ? 7.848 3.228 4.885 1.00 84.06 119 TYR A C 1
ATOM 927 O O . TYR A 1 119 ? 8.297 3.556 5.985 1.00 84.06 119 TYR A O 1
ATOM 935 N N . PHE A 1 120 ? 7.214 2.079 4.701 1.00 83.69 120 PHE A N 1
ATOM 936 C CA . PHE A 1 120 ? 7.160 1.002 5.675 1.00 83.69 120 PHE A CA 1
ATOM 937 C C . PHE A 1 120 ? 6.815 -0.297 4.970 1.00 83.69 120 PHE A C 1
ATOM 939 O O . PHE A 1 120 ? 6.376 -0.311 3.819 1.00 83.69 120 PHE A O 1
ATOM 946 N N . GLN A 1 121 ? 6.993 -1.387 5.699 1.00 82.94 121 GLN A N 1
ATOM 947 C CA . GLN A 1 121 ? 6.593 -2.701 5.258 1.00 82.94 121 GLN A CA 1
ATOM 948 C C . GLN A 1 121 ? 6.053 -3.452 6.470 1.00 82.94 121 GLN A C 1
ATOM 950 O O . GLN A 1 121 ? 6.778 -3.658 7.435 1.00 82.94 121 GLN A O 1
ATOM 955 N N . ILE A 1 122 ? 4.772 -3.805 6.421 1.00 85.38 122 ILE A N 1
ATOM 956 C CA . ILE A 1 122 ? 4.120 -4.704 7.378 1.00 85.38 122 ILE A CA 1
ATOM 957 C C . ILE A 1 122 ? 3.768 -6.001 6.649 1.00 85.38 122 ILE A C 1
ATOM 959 O O . ILE A 1 122 ? 3.435 -5.990 5.460 1.00 85.38 122 ILE A O 1
ATOM 963 N N . ASP A 1 123 ? 3.810 -7.129 7.348 1.00 87.12 123 ASP A N 1
ATOM 964 C CA . ASP A 1 123 ? 3.277 -8.370 6.801 1.00 87.12 123 ASP A CA 1
ATOM 965 C C . ASP A 1 123 ? 1.760 -8.264 6.540 1.00 87.12 123 ASP A C 1
ATOM 967 O O . ASP A 1 123 ? 0.959 -8.038 7.454 1.00 87.12 123 ASP A O 1
ATOM 971 N N . LYS A 1 124 ? 1.363 -8.422 5.270 1.00 89.50 124 LYS A N 1
ATOM 972 C CA . LYS A 1 124 ? -0.035 -8.284 4.830 1.00 89.50 124 LYS A CA 1
ATOM 973 C C . LYS A 1 124 ? -0.936 -9.306 5.513 1.00 89.50 124 LYS A C 1
ATOM 975 O O . LYS A 1 124 ? -2.048 -8.964 5.912 1.00 89.50 124 LYS A O 1
ATOM 980 N N . ASP A 1 125 ? -0.443 -10.533 5.653 1.00 90.44 125 ASP A N 1
ATOM 981 C CA . ASP A 1 125 ? -1.222 -11.649 6.176 1.00 90.44 125 ASP A CA 1
ATOM 982 C C . ASP A 1 125 ? -1.448 -11.487 7.682 1.00 90.44 125 ASP A C 1
ATOM 984 O O . ASP A 1 125 ? -2.570 -11.656 8.162 1.00 90.44 125 ASP A O 1
ATOM 988 N N . SER A 1 126 ? -0.423 -11.055 8.423 1.00 89.69 126 SER A N 1
ATOM 989 C CA . SER A 1 126 ? -0.544 -10.724 9.848 1.00 89.69 126 SER A CA 1
ATOM 990 C C . SER A 1 126 ? -1.548 -9.600 10.111 1.00 89.69 126 SER A C 1
ATOM 992 O O . SER A 1 126 ? -2.375 -9.717 11.022 1.00 89.69 126 SER A O 1
ATOM 994 N N . LEU A 1 127 ? -1.527 -8.533 9.303 1.00 91.62 127 LEU A N 1
ATOM 995 C CA . LEU A 1 127 ? -2.454 -7.410 9.458 1.00 91.62 127 LEU A CA 1
ATOM 996 C C . LEU A 1 127 ? -3.897 -7.805 9.101 1.00 91.62 127 LEU A C 1
ATOM 998 O O . LEU A 1 127 ? -4.825 -7.449 9.830 1.00 91.62 127 LEU A O 1
ATOM 1002 N N . ALA A 1 128 ? -4.089 -8.593 8.039 1.00 93.62 128 ALA A N 1
ATOM 1003 C CA . ALA A 1 128 ? -5.398 -9.136 7.680 1.00 93.62 128 ALA A CA 1
ATOM 1004 C C . ALA A 1 128 ? -5.942 -10.069 8.775 1.00 93.62 128 ALA A C 1
ATOM 1006 O O . ALA A 1 128 ? -7.085 -9.918 9.201 1.00 93.62 128 ALA A O 1
ATOM 1007 N N . ALA A 1 129 ? -5.103 -10.957 9.316 1.00 92.31 129 ALA A N 1
ATOM 1008 C CA . ALA A 1 129 ? -5.475 -11.832 10.424 1.00 92.31 129 ALA A CA 1
ATOM 1009 C C . ALA A 1 129 ? -5.815 -11.047 11.703 1.00 92.31 129 ALA A C 1
ATOM 1011 O O . ALA A 1 129 ? -6.688 -11.460 12.468 1.00 92.31 129 ALA A O 1
ATOM 1012 N N . CYS A 1 130 ? -5.144 -9.919 11.958 1.00 92.56 130 CYS A N 1
ATOM 1013 C CA . CYS A 1 130 ? -5.490 -9.017 13.058 1.00 92.56 130 CYS A CA 1
ATOM 1014 C C . CYS A 1 130 ? -6.876 -8.394 12.854 1.00 92.56 130 CYS A C 1
ATOM 1016 O O . CYS A 1 130 ? -7.689 -8.382 13.781 1.00 92.56 130 CYS A O 1
ATOM 1018 N N . ALA A 1 131 ? -7.166 -7.919 11.639 1.00 94.88 131 ALA A N 1
ATOM 1019 C CA . ALA A 1 131 ? -8.471 -7.374 11.291 1.00 94.88 131 ALA A CA 1
ATOM 1020 C C . ALA A 1 131 ? -9.581 -8.429 11.413 1.00 94.88 131 ALA A C 1
ATOM 1022 O O . ALA A 1 131 ? -10.629 -8.130 11.977 1.00 94.88 131 ALA A O 1
ATOM 1023 N N . ASP A 1 132 ? -9.343 -9.667 10.977 1.00 94.75 132 ASP A N 1
ATOM 1024 C CA . ASP A 1 132 ? -10.309 -10.766 11.090 1.00 94.75 132 ASP A CA 1
ATOM 1025 C C . ASP A 1 132 ? -10.621 -11.124 12.549 1.00 94.75 132 ASP A C 1
ATOM 1027 O O . ASP A 1 132 ? -11.786 -11.314 12.908 1.00 94.75 132 ASP A O 1
ATOM 1031 N N . ARG A 1 133 ? -9.607 -11.158 13.428 1.00 92.81 133 ARG A N 1
ATOM 1032 C CA . ARG A 1 133 ? -9.841 -11.370 14.867 1.00 92.81 133 ARG A CA 1
ATOM 1033 C C . ARG A 1 133 ? -10.634 -10.225 15.479 1.00 92.81 133 ARG A C 1
ATOM 1035 O O . ARG A 1 133 ? -11.596 -10.475 16.193 1.00 92.81 133 ARG A O 1
ATOM 1042 N N . TYR A 1 134 ? -10.302 -8.982 15.147 1.00 94.75 134 TYR A N 1
ATOM 1043 C CA . TYR A 1 134 ? -11.087 -7.825 15.579 1.00 94.75 134 TYR A CA 1
ATOM 1044 C C . TYR A 1 134 ? -12.523 -7.834 15.016 1.00 94.75 134 TYR A C 1
ATOM 1046 O O . TYR A 1 134 ? -13.474 -7.431 15.685 1.00 94.75 134 TYR A O 1
ATOM 1054 N N . LEU A 1 135 ? -12.728 -8.325 13.792 1.00 94.44 135 LEU A N 1
ATOM 1055 C CA . LEU A 1 135 ? -14.053 -8.506 13.197 1.00 94.44 135 LEU A CA 1
ATOM 1056 C C . LEU A 1 135 ? -14.872 -9.582 13.927 1.00 94.44 135 LEU A C 1
ATOM 1058 O O . LEU A 1 135 ? -16.093 -9.431 14.033 1.00 94.44 135 LEU A O 1
ATOM 1062 N N . ALA A 1 136 ? -14.217 -10.620 14.461 1.00 93.69 136 ALA A N 1
ATOM 1063 C CA . ALA A 1 136 ? -14.849 -11.683 15.241 1.00 93.69 136 ALA A CA 1
ATOM 1064 C C . ALA A 1 136 ? -15.383 -11.194 16.601 1.00 93.69 136 ALA A C 1
ATOM 1066 O O . ALA A 1 136 ? -16.453 -11.636 17.029 1.00 93.69 136 ALA A O 1
ATOM 1067 N N . VAL A 1 137 ? -14.705 -10.233 17.239 1.00 92.56 137 VAL A N 1
ATOM 1068 C CA . VAL A 1 137 ? -15.129 -9.629 18.515 1.00 92.56 137 VAL A CA 1
ATOM 1069 C C . VAL A 1 137 ? -16.191 -8.549 18.271 1.00 92.56 137 VAL A C 1
ATOM 1071 O O . VAL A 1 137 ? -15.929 -7.350 18.300 1.00 92.56 137 VAL A O 1
ATOM 1074 N N . ARG A 1 138 ? -17.434 -8.967 18.003 1.00 88.06 138 ARG A N 1
ATOM 1075 C CA . ARG A 1 138 ? -18.525 -8.064 17.571 1.00 88.06 138 ARG A CA 1
ATOM 1076 C C . ARG A 1 138 ? -18.855 -6.928 18.544 1.00 88.06 138 ARG A C 1
ATOM 1078 O O . ARG A 1 138 ? -19.352 -5.893 18.107 1.00 88.06 138 ARG A O 1
ATOM 1085 N N . TRP A 1 139 ? -18.641 -7.140 19.842 1.00 90.38 139 TRP A N 1
ATOM 1086 C CA . TRP A 1 139 ? -18.925 -6.144 20.877 1.00 90.38 139 TRP A CA 1
ATOM 1087 C C . TRP A 1 139 ? -17.832 -5.071 20.972 1.00 90.38 139 TRP A C 1
ATOM 1089 O O . TRP A 1 139 ? -18.110 -3.946 21.386 1.00 90.38 139 TRP A O 1
ATOM 1099 N N . LEU A 1 140 ? -16.605 -5.396 20.555 1.00 90.25 140 LEU A N 1
ATOM 1100 C CA . LEU A 1 140 ? -15.460 -4.499 20.590 1.00 90.25 140 LEU A CA 1
ATOM 1101 C C . LEU A 1 140 ? -15.454 -3.651 19.323 1.00 90.25 140 LEU A C 1
ATOM 1103 O O . LEU A 1 140 ? -14.734 -3.914 18.366 1.00 90.25 140 LEU A O 1
ATOM 1107 N N . ARG A 1 141 ? -16.313 -2.639 19.302 1.00 88.44 141 ARG A N 1
ATOM 1108 C CA . ARG A 1 141 ? -16.466 -1.753 18.157 1.00 88.44 141 ARG A CA 1
ATOM 1109 C C . ARG A 1 141 ? -16.002 -0.348 18.514 1.00 88.44 141 ARG A C 1
ATOM 1111 O O . ARG A 1 141 ? -16.631 0.306 19.340 1.00 88.44 141 ARG A O 1
ATOM 1118 N N . HIS A 1 142 ? -14.937 0.125 17.866 1.00 87.75 142 HIS A N 1
ATOM 1119 C CA . HIS A 1 142 ? -14.360 1.436 18.158 1.00 87.75 142 HIS A CA 1
ATOM 1120 C C . HIS A 1 142 ? -13.970 2.196 16.874 1.00 87.75 142 HIS A C 1
ATOM 1122 O O . HIS A 1 142 ? -13.135 1.692 16.117 1.00 87.75 142 HIS A O 1
ATOM 1128 N N . PRO A 1 143 ? -14.479 3.429 16.640 1.00 86.75 143 PRO A N 1
ATOM 1129 C CA . PRO A 1 143 ? -14.242 4.175 15.397 1.00 86.75 143 PRO A CA 1
ATOM 1130 C C . PRO A 1 143 ? -12.763 4.367 15.050 1.00 86.75 143 PRO A C 1
ATOM 1132 O O . PRO A 1 143 ? -12.389 4.303 13.881 1.00 86.75 143 PRO A O 1
ATOM 1135 N N . ARG A 1 144 ? -11.914 4.570 16.065 1.00 86.12 144 ARG A N 1
ATOM 1136 C CA . ARG A 1 144 ? -10.467 4.748 15.887 1.00 86.12 144 ARG A CA 1
ATOM 1137 C C . ARG A 1 144 ? -9.745 3.441 15.543 1.00 86.12 144 ARG A C 1
ATOM 1139 O O . ARG A 1 144 ? -8.779 3.483 14.791 1.00 86.12 144 ARG A O 1
ATOM 1146 N N . LEU A 1 145 ? -10.205 2.295 16.065 1.00 89.38 145 LEU A N 1
ATOM 1147 C CA . LEU A 1 145 ? -9.638 0.981 15.718 1.00 89.38 145 LEU A CA 1
ATOM 1148 C C . LEU A 1 145 ? -10.036 0.581 14.301 1.00 89.38 145 LEU A C 1
ATOM 1150 O O . LEU A 1 145 ? -9.183 0.135 13.537 1.00 89.38 145 LEU A O 1
ATOM 1154 N N . ASP A 1 146 ? -11.308 0.796 13.944 1.00 91.50 146 ASP A N 1
ATOM 1155 C CA . ASP A 1 146 ? -11.791 0.597 12.578 1.00 91.50 146 ASP A CA 1
ATOM 1156 C C . ASP A 1 146 ? -10.920 1.408 11.596 1.00 91.50 146 ASP A C 1
ATOM 1158 O O . ASP A 1 146 ? -10.484 0.880 10.575 1.00 91.50 146 ASP A O 1
ATOM 1162 N N . TRP A 1 147 ? -10.608 2.670 11.931 1.00 91.06 147 TRP A N 1
ATOM 1163 C CA . TRP A 1 147 ? -9.834 3.553 11.050 1.00 91.06 147 TRP A CA 1
ATOM 1164 C C . TRP A 1 147 ? -8.400 3.112 10.939 1.00 91.06 147 TRP A C 1
ATOM 1166 O O . TRP A 1 147 ? -7.892 2.972 9.837 1.00 91.06 147 TRP A O 1
ATOM 1176 N N . LEU A 1 148 ? -7.769 2.834 12.072 1.00 90.00 148 LEU A N 1
ATOM 1177 C CA . LEU A 1 148 ? -6.375 2.447 12.102 1.00 90.00 148 LEU A CA 1
ATOM 1178 C C . LEU A 1 148 ? -6.136 1.146 11.318 1.00 90.00 148 LEU A C 1
ATOM 1180 O O . LEU A 1 148 ? -5.156 1.051 10.585 1.00 90.00 148 LEU A O 1
ATOM 1184 N N . LEU A 1 149 ? -7.048 0.171 11.409 1.00 93.38 149 LEU A N 1
ATOM 1185 C CA . LEU A 1 149 ? -6.967 -1.068 10.632 1.00 93.38 149 LEU A CA 1
ATOM 1186 C C . LEU A 1 149 ? -7.170 -0.830 9.132 1.00 93.38 149 LEU A C 1
ATOM 1188 O O . LEU A 1 149 ? -6.403 -1.358 8.326 1.00 93.38 149 LEU A O 1
ATOM 1192 N N . VAL A 1 150 ? -8.183 -0.047 8.746 1.00 94.44 150 VAL A N 1
ATOM 1193 C CA . VAL A 1 150 ? -8.437 0.276 7.333 1.00 94.44 150 VAL A CA 1
ATOM 1194 C C . VAL A 1 150 ? -7.270 1.070 6.745 1.00 94.44 150 VAL A C 1
ATOM 1196 O O . VAL A 1 150 ? -6.756 0.698 5.691 1.00 94.44 150 VAL A O 1
ATOM 1199 N N . ASP A 1 151 ? -6.807 2.105 7.445 1.00 93.56 151 ASP A N 1
ATOM 1200 C CA . ASP A 1 151 ? -5.703 2.965 7.025 1.00 93.56 151 ASP A CA 1
ATOM 1201 C C . ASP A 1 151 ? -4.408 2.163 6.857 1.00 93.56 151 ASP A C 1
ATOM 1203 O O . ASP A 1 151 ? -3.792 2.203 5.792 1.00 93.56 151 ASP A O 1
ATOM 1207 N N . ALA A 1 152 ? -4.041 1.347 7.850 1.00 92.38 152 ALA A N 1
ATOM 1208 C CA . ALA A 1 152 ? -2.840 0.520 7.784 1.00 92.38 152 ALA A CA 1
ATOM 1209 C C . ALA A 1 152 ? -2.892 -0.505 6.642 1.00 92.38 152 ALA A C 1
ATOM 1211 O O . ALA A 1 152 ? -1.910 -0.663 5.912 1.00 92.38 152 ALA A O 1
ATOM 1212 N N . MET A 1 153 ? -4.032 -1.178 6.445 1.00 95.19 153 MET A N 1
ATOM 1213 C CA . MET A 1 153 ? -4.190 -2.157 5.365 1.00 95.19 153 MET A CA 1
ATOM 1214 C C . MET A 1 153 ? -4.129 -1.501 3.985 1.00 95.19 153 MET A C 1
ATOM 1216 O O . MET A 1 153 ? -3.455 -2.017 3.091 1.00 95.19 153 MET A O 1
ATOM 1220 N N . MET A 1 154 ? -4.801 -0.361 3.806 1.00 95.50 154 MET A N 1
ATOM 1221 C CA . MET A 1 154 ? -4.780 0.375 2.543 1.00 95.50 154 MET A CA 1
ATOM 1222 C C . MET A 1 154 ? -3.385 0.912 2.235 1.00 95.50 154 MET A C 1
ATOM 1224 O O . MET A 1 154 ? -2.887 0.707 1.128 1.00 95.50 154 MET A O 1
ATOM 1228 N N . ALA A 1 155 ? -2.727 1.536 3.213 1.00 93.75 155 ALA A N 1
ATOM 1229 C CA . ALA A 1 155 ? -1.373 2.045 3.058 1.00 93.75 155 ALA A CA 1
ATOM 1230 C C . ALA A 1 155 ? -0.399 0.924 2.663 1.00 93.75 155 ALA A C 1
ATOM 1232 O O . ALA A 1 155 ? 0.377 1.080 1.718 1.00 93.75 155 ALA A O 1
ATOM 1233 N N . GLN A 1 156 ? -0.469 -0.223 3.350 1.00 93.94 156 GLN A N 1
ATOM 1234 C CA . GLN A 1 156 ? 0.419 -1.356 3.096 1.00 93.94 156 GLN A CA 1
ATOM 1235 C C . GLN A 1 156 ? 0.197 -1.927 1.693 1.00 93.94 156 GLN A C 1
ATOM 1237 O O . GLN A 1 156 ? 1.159 -2.247 0.988 1.00 93.94 156 GLN A O 1
ATOM 1242 N N . GLU A 1 157 ? -1.057 -2.038 1.254 1.00 95.50 157 GLU A N 1
ATOM 1243 C CA . GLU A 1 157 ? -1.372 -2.512 -0.091 1.00 95.50 157 GLU A CA 1
ATOM 1244 C C . GLU A 1 157 ? -0.838 -1.557 -1.163 1.00 95.50 157 GLU A C 1
ATOM 1246 O O . GLU A 1 157 ? -0.161 -1.998 -2.090 1.00 95.50 157 GLU A O 1
ATOM 1251 N N . VAL A 1 158 ? -1.056 -0.247 -1.009 1.00 95.12 158 VAL A N 1
ATOM 1252 C CA . VAL A 1 158 ? -0.597 0.764 -1.975 1.00 95.12 158 VAL A CA 1
ATOM 1253 C C . VAL A 1 158 ? 0.929 0.758 -2.094 1.00 95.12 158 VAL A C 1
ATOM 1255 O O . VAL A 1 158 ? 1.459 0.688 -3.207 1.00 95.12 158 VAL A O 1
ATOM 1258 N N . VAL A 1 159 ? 1.643 0.782 -0.962 1.00 93.25 159 VAL A N 1
ATOM 1259 C CA . VAL A 1 159 ? 3.115 0.799 -0.935 1.00 93.25 159 VAL A CA 1
ATOM 1260 C C . VAL A 1 159 ? 3.682 -0.482 -1.542 1.00 93.25 159 VAL A C 1
ATOM 1262 O O . VAL A 1 159 ? 4.515 -0.428 -2.448 1.00 93.25 159 VAL A O 1
ATOM 1265 N N . SER A 1 160 ? 3.200 -1.644 -1.099 1.00 92.31 160 SER A N 1
ATOM 1266 C CA . SER A 1 160 ? 3.689 -2.934 -1.598 1.00 92.31 160 SER A CA 1
ATOM 1267 C C . SER A 1 160 ? 3.404 -3.140 -3.088 1.00 92.31 160 SER A C 1
ATOM 1269 O O . SER A 1 160 ? 4.287 -3.602 -3.813 1.00 92.31 160 SER A O 1
ATOM 1271 N N . PHE A 1 161 ? 2.219 -2.755 -3.573 1.00 93.00 161 PHE A N 1
ATOM 1272 C CA . PHE A 1 161 ? 1.895 -2.758 -4.998 1.00 93.00 161 PHE A CA 1
ATOM 1273 C C . PHE A 1 161 ? 2.859 -1.855 -5.775 1.00 93.00 161 PHE A C 1
ATOM 1275 O O . PHE A 1 161 ? 3.418 -2.265 -6.797 1.00 93.00 161 PHE A O 1
ATOM 1282 N N . GLY A 1 162 ? 3.103 -0.643 -5.268 1.00 91.50 162 GLY A N 1
ATOM 1283 C CA . GLY A 1 162 ? 4.049 0.307 -5.839 1.00 91.50 162 GLY A CA 1
ATOM 1284 C C . GLY A 1 162 ? 5.451 -0.282 -6.011 1.00 91.50 162 GLY A C 1
ATOM 1285 O O . GLY A 1 162 ? 5.995 -0.261 -7.117 1.00 91.50 162 GLY A O 1
ATOM 1286 N N . GLU A 1 163 ? 6.023 -0.862 -4.955 1.00 90.00 163 GLU A N 1
ATOM 1287 C CA . GLU A 1 163 ? 7.362 -1.468 -4.995 1.00 90.00 163 GLU A CA 1
ATOM 1288 C C . GLU A 1 163 ? 7.433 -2.709 -5.902 1.00 90.00 163 GLU A C 1
ATOM 1290 O O . GLU A 1 163 ? 8.363 -2.854 -6.708 1.00 90.00 163 GLU A O 1
ATOM 1295 N N . GLN A 1 164 ? 6.418 -3.579 -5.862 1.00 88.75 164 GLN A N 1
ATOM 1296 C CA . GLN A 1 164 ? 6.339 -4.740 -6.755 1.00 88.75 164 GLN A CA 1
ATOM 1297 C C . GLN A 1 164 ? 6.292 -4.314 -8.227 1.00 88.75 164 GLN A C 1
ATOM 1299 O O . GLN A 1 164 ? 6.990 -4.875 -9.072 1.00 88.75 164 GLN A O 1
ATOM 1304 N N . MET A 1 165 ? 5.521 -3.281 -8.561 1.00 88.19 165 MET A N 1
ATOM 1305 C CA . MET A 1 165 ? 5.450 -2.813 -9.941 1.00 88.19 165 MET A CA 1
ATOM 1306 C C . MET A 1 165 ? 6.711 -2.061 -10.378 1.00 88.19 165 MET A C 1
ATOM 1308 O O . MET A 1 165 ? 7.116 -2.176 -11.540 1.00 88.19 165 MET A O 1
ATOM 1312 N N . LYS A 1 166 ? 7.372 -1.324 -9.477 1.00 86.56 166 LYS A N 1
ATOM 1313 C CA . LYS A 1 166 ? 8.668 -0.682 -9.758 1.00 86.56 166 LYS A CA 1
ATOM 1314 C C . LYS A 1 166 ? 9.738 -1.718 -10.094 1.00 86.56 166 LYS A C 1
ATOM 1316 O O . LYS A 1 166 ? 10.373 -1.612 -11.150 1.00 86.56 166 LYS A O 1
ATOM 1321 N N . SER A 1 167 ? 9.865 -2.753 -9.266 1.00 81.62 167 SER A N 1
ATOM 1322 C CA . SER A 1 167 ? 10.817 -3.851 -9.482 1.00 81.62 167 SER A CA 1
ATOM 1323 C C . SER A 1 167 ? 10.523 -4.679 -10.740 1.00 81.62 167 SER A C 1
ATOM 1325 O O . SER A 1 167 ? 11.446 -5.194 -11.360 1.00 81.62 167 SER A O 1
ATOM 1327 N N . GLN A 1 168 ? 9.271 -4.767 -11.196 1.00 81.31 168 GLN A N 1
ATOM 1328 C CA . GLN A 1 168 ? 8.943 -5.510 -12.418 1.00 81.31 168 GLN A CA 1
ATOM 1329 C C . GLN A 1 168 ? 9.008 -4.662 -13.695 1.00 81.31 168 GLN A C 1
ATOM 1331 O O . GLN A 1 168 ? 9.524 -5.121 -14.711 1.00 81.31 168 GLN A O 1
ATOM 1336 N N . ILE A 1 169 ? 8.479 -3.435 -13.696 1.00 78.56 169 ILE A N 1
ATOM 1337 C CA . ILE A 1 169 ? 8.209 -2.676 -14.934 1.00 78.56 169 ILE A CA 1
ATOM 1338 C C . ILE A 1 169 ? 9.291 -1.627 -15.233 1.00 78.56 169 ILE A C 1
ATOM 1340 O O . ILE A 1 169 ? 9.578 -1.321 -16.405 1.00 78.56 169 ILE A O 1
ATOM 1344 N N . TRP A 1 170 ? 9.889 -1.027 -14.203 1.00 75.06 170 TRP A N 1
ATOM 1345 C CA . TRP A 1 170 ? 10.953 -0.033 -14.389 1.00 75.06 170 TRP A CA 1
ATOM 1346 C C . TRP A 1 170 ? 12.322 -0.686 -14.558 1.00 75.06 170 TRP A C 1
ATOM 1348 O O . TRP A 1 170 ? 13.128 -0.182 -15.342 1.00 75.06 170 TRP A O 1
ATOM 1358 N N . VAL A 1 171 ? 12.520 -1.847 -13.939 1.00 70.88 171 VAL A N 1
ATOM 1359 C CA . VAL A 1 171 ? 13.776 -2.601 -13.947 1.00 70.88 171 VAL A CA 1
ATOM 1360 C C . VAL A 1 171 ? 13.892 -3.557 -15.150 1.00 70.88 171 VAL A C 1
ATOM 1362 O O . VAL A 1 171 ? 14.899 -3.512 -15.855 1.00 70.88 171 VAL A O 1
ATOM 1365 N N . ASN A 1 172 ? 12.856 -4.339 -15.501 1.00 62.00 172 ASN A N 1
ATOM 1366 C CA . ASN A 1 172 ? 12.926 -5.329 -16.601 1.00 62.00 172 ASN A CA 1
ATOM 1367 C C . ASN A 1 172 ? 12.756 -4.718 -18.004 1.00 62.00 172 ASN A C 1
ATOM 1369 O O . ASN A 1 172 ? 11.826 -5.028 -18.753 1.00 62.00 172 ASN A O 1
ATOM 1373 N N . ALA A 1 173 ? 13.642 -3.803 -18.391 1.00 52.81 173 ALA A N 1
ATOM 1374 C CA . ALA A 1 173 ? 13.490 -3.060 -19.635 1.00 52.81 173 ALA A CA 1
ATOM 1375 C C . ALA A 1 173 ? 14.133 -3.698 -20.880 1.00 52.81 173 ALA A C 1
ATOM 1377 O O . ALA A 1 173 ? 13.839 -3.221 -21.984 1.00 52.81 173 ALA A O 1
ATOM 1378 N N . SER A 1 174 ? 14.997 -4.716 -20.767 1.00 50.69 174 SER A N 1
ATOM 1379 C CA . SER A 1 174 ? 15.603 -5.342 -21.951 1.00 50.69 174 SER A CA 1
ATOM 1380 C C . SER A 1 174 ? 16.235 -6.714 -21.674 1.00 50.69 174 SER A C 1
ATOM 1382 O O . SER A 1 174 ? 16.824 -6.913 -20.620 1.00 50.69 174 SER A O 1
ATOM 1384 N N . LEU A 1 175 ? 16.199 -7.606 -22.674 1.00 40.78 175 LEU A N 1
ATOM 1385 C CA . LEU A 1 175 ? 16.917 -8.897 -22.713 1.00 40.78 175 LEU A CA 1
ATOM 1386 C C . LEU A 1 175 ? 18.446 -8.779 -22.521 1.00 40.78 175 LEU A C 1
ATOM 1388 O O . LEU A 1 175 ? 19.108 -9.788 -22.328 1.00 40.78 175 LEU A O 1
ATOM 1392 N N . TYR A 1 176 ? 19.003 -7.568 -22.591 1.00 44.44 176 TYR A N 1
ATOM 1393 C CA . TYR A 1 176 ? 20.437 -7.290 -22.472 1.00 44.44 176 TYR A CA 1
ATOM 1394 C C . TYR A 1 176 ? 20.822 -6.633 -21.139 1.00 44.44 176 TYR A C 1
ATOM 1396 O O . TYR A 1 176 ? 21.986 -6.292 -20.951 1.00 44.44 176 TYR A O 1
ATOM 1404 N N . ASP A 1 177 ? 19.866 -6.401 -20.234 1.00 54.28 177 ASP A N 1
ATOM 1405 C CA . ASP A 1 177 ? 20.123 -5.693 -18.977 1.00 54.28 177 ASP A CA 1
ATOM 1406 C C . ASP A 1 177 ? 20.363 -6.701 -17.840 1.00 54.28 177 ASP A C 1
ATOM 1408 O O . ASP A 1 177 ? 19.524 -6.906 -16.970 1.00 54.28 177 ASP A O 1
ATOM 1412 N N . LEU A 1 178 ? 21.525 -7.367 -17.871 1.00 53.47 178 LEU A N 1
ATOM 1413 C CA . LEU A 1 178 ? 21.994 -8.261 -16.796 1.00 53.47 178 LEU A CA 1
ATOM 1414 C C . LEU A 1 178 ? 22.183 -7.524 -15.453 1.00 53.47 178 LEU A C 1
ATOM 1416 O O . LEU A 1 178 ? 22.297 -8.166 -14.419 1.00 53.47 178 LEU A O 1
ATOM 1420 N N . SER A 1 179 ? 22.190 -6.185 -15.466 1.00 60.69 179 SER A N 1
ATOM 1421 C CA . SER A 1 179 ? 22.304 -5.310 -14.289 1.00 60.69 179 SER A CA 1
ATOM 1422 C C . SER A 1 179 ? 20.964 -4.806 -13.739 1.00 60.69 179 SER A C 1
ATOM 1424 O O . SER A 1 179 ? 20.935 -3.863 -12.948 1.00 60.69 179 SER A O 1
ATOM 1426 N N . ALA A 1 180 ? 19.844 -5.375 -14.185 1.00 62.69 180 ALA A N 1
ATOM 1427 C CA . ALA A 1 180 ? 18.517 -4.911 -13.800 1.00 62.69 180 ALA A CA 1
ATOM 1428 C C . ALA A 1 180 ? 18.270 -5.055 -12.280 1.00 62.69 180 ALA A C 1
ATOM 1430 O O . ALA A 1 180 ? 17.870 -4.083 -11.639 1.00 62.69 180 ALA A O 1
ATOM 1431 N N . SER A 1 181 ? 18.588 -6.209 -11.682 1.00 64.50 181 SER A N 1
ATOM 1432 C CA . SER A 1 181 ? 18.483 -6.422 -10.227 1.00 64.50 181 SER A CA 1
ATOM 1433 C C . SER A 1 181 ? 19.298 -5.393 -9.434 1.00 64.50 181 SER A C 1
ATOM 1435 O O . SER A 1 181 ? 18.760 -4.728 -8.550 1.00 64.50 181 SER A O 1
ATOM 1437 N N . ASP A 1 182 ? 20.549 -5.162 -9.839 1.00 74.00 182 ASP A N 1
ATOM 1438 C CA . ASP A 1 182 ? 21.455 -4.201 -9.200 1.00 74.00 182 ASP A CA 1
ATOM 1439 C C . ASP A 1 182 ? 20.931 -2.760 -9.266 1.00 74.00 182 ASP A C 1
ATOM 1441 O O . ASP A 1 182 ? 21.211 -1.941 -8.389 1.00 74.00 182 ASP A O 1
ATOM 1445 N N . ALA A 1 183 ? 20.201 -2.403 -10.327 1.00 75.50 183 ALA A N 1
ATOM 1446 C CA . ALA A 1 183 ? 19.687 -1.049 -10.500 1.00 75.50 183 ALA A CA 1
ATOM 1447 C C . ALA A 1 183 ? 18.626 -0.708 -9.446 1.00 75.50 183 ALA A C 1
ATOM 1449 O O . ALA A 1 183 ? 18.604 0.423 -8.952 1.00 75.50 183 ALA A O 1
ATOM 1450 N N . TYR A 1 184 ? 17.775 -1.670 -9.082 1.00 80.94 184 TYR A N 1
ATOM 1451 C CA . TYR A 1 184 ? 16.792 -1.477 -8.020 1.00 80.94 184 TYR A CA 1
ATOM 1452 C C . TYR A 1 184 ? 17.471 -1.331 -6.661 1.00 80.94 184 TYR A C 1
ATOM 1454 O O . TYR A 1 184 ? 17.193 -0.366 -5.956 1.00 80.94 184 TYR A O 1
ATOM 1462 N N . GLU A 1 185 ? 18.417 -2.212 -6.332 1.00 81.50 185 GLU A N 1
ATOM 1463 C CA . GLU A 1 185 ? 19.148 -2.160 -5.059 1.00 81.50 185 GLU A CA 1
ATOM 1464 C C . GLU A 1 185 ? 19.922 -0.847 -4.883 1.00 81.50 185 GLU A C 1
ATOM 1466 O O . GLU A 1 185 ? 19.887 -0.240 -3.815 1.00 81.50 185 GLU A O 1
ATOM 1471 N N . ARG A 1 186 ? 20.563 -0.342 -5.946 1.00 83.38 186 ARG A N 1
ATOM 1472 C CA . ARG A 1 186 ? 21.321 0.923 -5.897 1.00 83.38 186 ARG A CA 1
ATOM 1473 C C . ARG A 1 186 ? 20.444 2.162 -5.766 1.00 83.38 186 ARG A C 1
ATOM 1475 O O . ARG A 1 186 ? 20.886 3.158 -5.204 1.00 83.38 186 ARG A O 1
ATOM 1482 N N . THR A 1 187 ? 19.248 2.140 -6.347 1.00 83.25 187 THR A N 1
ATOM 1483 C CA . THR A 1 187 ? 18.330 3.296 -6.350 1.00 83.25 187 THR A CA 1
ATOM 1484 C C . THR A 1 187 ? 17.264 3.213 -5.274 1.00 83.25 187 THR A C 1
ATOM 1486 O O . THR A 1 187 ? 16.529 4.182 -5.088 1.00 83.25 187 THR A O 1
ATOM 1489 N N . LYS A 1 188 ? 17.154 2.056 -4.612 1.00 84.94 188 LYS A N 1
ATOM 1490 C CA . LYS A 1 188 ? 16.163 1.750 -3.582 1.00 84.94 188 LYS A CA 1
ATOM 1491 C C . LYS A 1 188 ? 14.739 2.127 -4.000 1.00 84.94 188 LYS A C 1
ATOM 1493 O O . LYS A 1 188 ? 13.960 2.654 -3.212 1.00 84.94 188 LYS A O 1
ATOM 1498 N N . GLY A 1 189 ? 14.409 1.904 -5.272 1.00 81.94 189 GLY A N 1
ATOM 1499 C CA . GLY A 1 189 ? 13.075 2.174 -5.808 1.00 81.94 189 GLY A CA 1
ATOM 1500 C C . GLY A 1 189 ? 12.766 3.646 -6.117 1.00 81.94 189 GLY A C 1
ATOM 1501 O O . GLY A 1 189 ? 11.605 3.951 -6.387 1.00 81.94 189 GLY A O 1
ATOM 1502 N N . ASN A 1 190 ? 13.747 4.558 -6.117 1.00 87.75 190 ASN A N 1
ATOM 1503 C CA . ASN A 1 190 ? 13.539 5.941 -6.562 1.00 87.75 190 ASN A CA 1
ATOM 1504 C C . ASN A 1 190 ? 13.299 5.995 -8.081 1.00 87.75 190 ASN A C 1
ATOM 1506 O O . ASN A 1 190 ? 14.178 5.647 -8.878 1.00 87.75 190 ASN A O 1
ATOM 1510 N N . LEU A 1 191 ? 12.122 6.470 -8.498 1.00 85.31 191 LEU A N 1
ATOM 1511 C CA . LEU A 1 191 ? 11.714 6.464 -9.905 1.00 85.31 191 LEU A CA 1
ATOM 1512 C C . LEU A 1 191 ? 12.606 7.336 -10.790 1.00 85.31 191 LEU A C 1
ATOM 1514 O O . LEU A 1 191 ? 12.991 6.907 -11.878 1.00 85.31 191 LEU A O 1
ATOM 1518 N N . SER A 1 192 ? 12.969 8.533 -10.327 1.00 85.56 192 SER A N 1
ATOM 1519 C CA . SER A 1 192 ? 13.812 9.451 -11.104 1.00 85.56 192 SER A CA 1
ATOM 1520 C C . SER A 1 192 ? 15.212 8.871 -11.332 1.00 85.56 192 SER A C 1
ATOM 1522 O O . SER A 1 192 ? 15.757 8.940 -12.438 1.00 85.56 192 SER A O 1
ATOM 1524 N N . ALA A 1 193 ? 15.765 8.207 -10.314 1.00 85.75 193 ALA A N 1
ATOM 1525 C CA . ALA A 1 193 ? 17.058 7.547 -10.402 1.00 85.75 193 ALA A CA 1
ATOM 1526 C C . ALA A 1 193 ? 17.000 6.306 -11.309 1.00 85.75 193 ALA A C 1
ATOM 1528 O O . ALA A 1 193 ? 17.885 6.116 -12.148 1.00 85.75 193 ALA A O 1
ATOM 1529 N N . LEU A 1 194 ? 15.937 5.498 -11.214 1.00 83.19 194 LEU A N 1
ATOM 1530 C CA . LEU A 1 194 ? 15.698 4.358 -12.106 1.00 83.19 194 LEU A CA 1
ATOM 1531 C C . LEU A 1 194 ? 15.588 4.798 -13.574 1.00 83.19 194 LEU A C 1
ATOM 1533 O O . LEU A 1 194 ? 16.167 4.176 -14.471 1.00 83.19 194 LEU A O 1
ATOM 1537 N N . GLU A 1 195 ? 14.894 5.904 -13.840 1.00 82.19 195 GLU A N 1
ATOM 1538 C CA . GLU A 1 195 ? 14.783 6.475 -15.183 1.00 82.19 195 GLU A CA 1
ATOM 1539 C C . GLU A 1 195 ? 16.122 7.022 -15.696 1.00 82.19 195 GLU A C 1
ATOM 1541 O O . GLU A 1 195 ? 16.471 6.807 -16.865 1.00 82.19 195 GLU A O 1
ATOM 1546 N N . ALA A 1 196 ? 16.922 7.647 -14.829 1.00 83.62 196 ALA A N 1
ATOM 1547 C CA . ALA A 1 196 ? 18.267 8.110 -15.159 1.00 83.62 196 ALA A CA 1
ATOM 1548 C C . ALA A 1 196 ? 19.224 6.951 -15.496 1.00 83.62 196 ALA A C 1
ATOM 1550 O O . ALA A 1 196 ? 19.965 7.020 -16.481 1.00 83.62 196 ALA A O 1
ATOM 1551 N N . ILE A 1 197 ? 19.204 5.855 -14.731 1.00 81.50 197 ILE A N 1
ATOM 1552 C CA . ILE A 1 197 ? 20.003 4.657 -15.044 1.00 81.50 197 ILE A CA 1
ATOM 1553 C C . ILE A 1 197 ? 19.583 4.097 -16.399 1.00 81.50 197 ILE A C 1
ATOM 1555 O O . ILE A 1 197 ? 20.418 3.830 -17.262 1.00 81.50 197 ILE A O 1
ATOM 1559 N N . ARG A 1 198 ? 18.279 3.992 -16.637 1.00 76.50 198 ARG A N 1
ATOM 1560 C CA . ARG A 1 198 ? 17.751 3.416 -17.868 1.00 76.50 198 ARG A CA 1
ATOM 1561 C C . ARG A 1 198 ? 18.054 4.245 -19.110 1.00 76.50 198 ARG A C 1
ATOM 1563 O O . ARG A 1 198 ? 18.349 3.686 -20.168 1.00 76.50 198 ARG A O 1
ATOM 1570 N N . THR A 1 199 ? 17.951 5.567 -19.017 1.00 80.00 199 THR A N 1
ATOM 1571 C CA . THR A 1 199 ? 18.321 6.475 -20.113 1.00 80.00 199 THR A CA 1
ATOM 1572 C C . THR A 1 199 ? 19.809 6.356 -20.431 1.00 80.00 199 THR A C 1
ATOM 1574 O O . THR A 1 199 ? 20.156 6.208 -21.605 1.00 80.00 199 THR A O 1
ATOM 1577 N N . LYS A 1 200 ? 20.676 6.273 -19.410 1.00 82.19 200 LYS A N 1
ATOM 1578 C CA . LYS A 1 200 ? 22.112 5.990 -19.578 1.00 82.19 200 LYS A CA 1
ATOM 1579 C C . LYS A 1 200 ? 22.364 4.625 -20.229 1.00 82.19 200 LYS A C 1
ATOM 1581 O O . LYS A 1 200 ? 23.141 4.549 -21.179 1.00 82.19 200 LYS A O 1
ATOM 1586 N N . SER A 1 201 ? 21.694 3.559 -19.788 1.00 77.12 201 SER A N 1
ATOM 1587 C CA . SER A 1 201 ? 21.836 2.217 -20.377 1.00 77.12 201 SER A CA 1
ATOM 1588 C C . SER A 1 201 ? 21.382 2.182 -21.837 1.00 77.12 201 SER A C 1
ATOM 1590 O O . SER A 1 201 ? 22.074 1.635 -22.694 1.00 77.12 201 SER A O 1
ATOM 1592 N N . ARG A 1 202 ? 20.266 2.844 -22.168 1.00 77.62 202 ARG A N 1
ATOM 1593 C CA . ARG A 1 202 ? 19.812 2.995 -23.560 1.00 77.62 202 ARG A CA 1
ATOM 1594 C C . ARG A 1 202 ? 20.815 3.762 -24.414 1.00 77.62 202 ARG A C 1
ATOM 1596 O O . ARG A 1 202 ? 21.097 3.323 -25.525 1.00 77.62 202 ARG A O 1
ATOM 1603 N N . ALA A 1 203 ? 21.369 4.859 -23.900 1.00 81.25 203 ALA A N 1
ATOM 1604 C CA . ALA A 1 203 ? 22.395 5.624 -24.598 1.00 81.25 203 ALA A CA 1
ATOM 1605 C C . ALA A 1 203 ? 23.645 4.772 -24.861 1.00 81.25 203 ALA A C 1
ATOM 1607 O O . ALA A 1 203 ? 24.132 4.763 -25.985 1.00 81.25 203 ALA A O 1
ATOM 1608 N N . LYS A 1 204 ? 24.105 3.979 -23.881 1.00 81.75 204 LYS A N 1
ATOM 1609 C CA . LYS A 1 204 ? 25.224 3.034 -24.055 1.00 81.75 204 LYS A CA 1
ATOM 1610 C C . LYS A 1 204 ? 24.947 1.995 -25.136 1.00 81.75 204 LYS A C 1
ATOM 1612 O O . LYS A 1 204 ? 25.809 1.761 -25.972 1.00 81.75 204 LYS A O 1
ATOM 1617 N N . VAL A 1 205 ? 23.755 1.396 -25.158 1.00 80.06 205 VAL A N 1
ATOM 1618 C CA . VAL A 1 205 ? 23.384 0.423 -26.201 1.00 80.06 205 VAL A CA 1
ATOM 1619 C C . VAL A 1 205 ? 23.330 1.086 -27.577 1.00 80.06 205 VAL A C 1
ATOM 1621 O O . VAL A 1 205 ? 23.796 0.500 -28.550 1.00 80.06 205 VAL A O 1
ATOM 1624 N N . ILE A 1 206 ? 22.790 2.304 -27.677 1.00 80.75 206 ILE A N 1
ATOM 1625 C CA . ILE A 1 206 ? 22.769 3.064 -28.934 1.00 80.75 206 ILE A CA 1
ATOM 1626 C C . ILE A 1 206 ? 24.196 3.402 -29.381 1.00 80.75 206 ILE A C 1
ATOM 1628 O O . ILE A 1 206 ? 24.518 3.183 -30.542 1.00 80.75 206 ILE A O 1
ATOM 1632 N N . LEU A 1 207 ? 25.060 3.861 -28.473 1.00 84.44 207 LEU A N 1
ATOM 1633 C CA . LEU A 1 207 ? 26.471 4.157 -28.741 1.00 84.44 207 LEU A CA 1
ATOM 1634 C C . LEU A 1 207 ? 27.250 2.911 -29.164 1.00 84.44 207 LEU A C 1
ATOM 1636 O O . LEU A 1 207 ? 27.990 2.965 -30.136 1.00 84.44 207 LEU A O 1
ATOM 1640 N N . LEU A 1 208 ? 27.056 1.780 -28.483 1.00 83.69 208 LEU A N 1
ATOM 1641 C CA . LEU A 1 208 ? 27.693 0.510 -28.825 1.00 83.69 208 LEU A CA 1
ATOM 1642 C C . LEU A 1 208 ? 27.239 0.023 -30.204 1.00 83.69 208 LEU A C 1
ATOM 1644 O O . LEU A 1 208 ? 28.058 -0.429 -31.001 1.00 83.69 208 LEU A O 1
ATOM 1648 N N . LYS A 1 209 ? 25.940 0.157 -30.506 1.00 78.88 209 LYS A N 1
ATOM 1649 C CA . LYS A 1 209 ? 25.411 -0.116 -31.843 1.00 78.88 209 LYS A CA 1
ATOM 1650 C C . LYS A 1 209 ? 26.024 0.823 -32.871 1.00 78.88 209 LYS A C 1
ATOM 1652 O O . LYS A 1 209 ? 26.475 0.336 -33.890 1.00 78.88 209 LYS A O 1
ATOM 1657 N N . LEU A 1 210 ? 26.084 2.128 -32.619 1.00 81.94 210 LEU A N 1
ATOM 1658 C CA . LEU A 1 210 ? 26.718 3.083 -33.528 1.00 81.94 210 LEU A CA 1
ATOM 1659 C C . LEU A 1 210 ? 28.188 2.700 -33.771 1.00 81.94 210 LEU A C 1
ATOM 1661 O O . LEU A 1 210 ? 28.627 2.598 -34.907 1.00 81.94 210 LEU A O 1
ATOM 1665 N N . TRP A 1 211 ? 28.934 2.386 -32.714 1.00 82.94 211 TRP A N 1
ATOM 1666 C CA . TRP A 1 211 ? 30.340 2.013 -32.816 1.00 82.94 211 TRP A CA 1
ATOM 1667 C C . TRP A 1 211 ? 30.550 0.761 -33.681 1.00 82.94 211 TRP A C 1
ATOM 1669 O O . TRP A 1 211 ? 31.321 0.803 -34.639 1.00 82.94 211 TRP A O 1
ATOM 1679 N N . TRP A 1 212 ? 29.813 -0.321 -33.407 1.00 79.50 212 TRP A N 1
ATOM 1680 C CA . TRP A 1 212 ? 29.902 -1.563 -34.183 1.00 79.50 212 TRP A CA 1
ATOM 1681 C C . TRP A 1 212 ? 29.315 -1.442 -35.588 1.00 79.50 212 TRP A C 1
ATOM 1683 O O . TRP A 1 212 ? 29.811 -2.098 -36.505 1.00 79.50 212 TRP A O 1
ATOM 1693 N N . PHE A 1 213 ? 28.260 -0.637 -35.759 1.00 76.00 213 PHE A N 1
ATOM 1694 C CA . PHE A 1 213 ? 27.512 -0.538 -37.012 1.00 76.00 213 PHE A CA 1
ATOM 1695 C C . PHE A 1 213 ? 27.991 0.561 -37.976 1.00 76.00 213 PHE A C 1
ATOM 1697 O O . PHE A 1 213 ? 27.647 0.523 -39.153 1.00 76.00 213 PHE A O 1
ATOM 1704 N N . THR A 1 214 ? 28.780 1.534 -37.510 1.00 78.44 214 THR A N 1
ATOM 1705 C CA . THR A 1 214 ? 29.272 2.636 -38.356 1.00 78.44 214 THR A CA 1
ATOM 1706 C C . THR A 1 214 ? 30.761 2.911 -38.186 1.00 78.44 214 THR A C 1
ATOM 1708 O O . THR A 1 214 ? 31.465 3.022 -39.183 1.00 78.44 214 THR A O 1
ATOM 1711 N N . VAL A 1 215 ? 31.277 2.994 -36.957 1.00 81.31 215 VAL A N 1
ATOM 1712 C CA . VAL A 1 215 ? 32.667 3.431 -36.720 1.00 81.31 215 VAL A CA 1
ATOM 1713 C C . VAL A 1 215 ? 33.679 2.337 -37.068 1.00 81.31 215 VAL A C 1
ATOM 1715 O O . VAL A 1 215 ? 34.613 2.586 -37.829 1.00 81.31 215 VAL A O 1
ATOM 1718 N N . ALA A 1 216 ? 33.488 1.118 -36.555 1.00 81.50 216 ALA A N 1
ATOM 1719 C CA . ALA A 1 216 ? 34.411 0.002 -36.773 1.00 81.50 216 ALA A CA 1
ATOM 1720 C C . ALA A 1 216 ? 34.613 -0.369 -38.265 1.00 81.50 216 ALA A C 1
ATOM 1722 O O . ALA A 1 216 ? 35.761 -0.556 -38.667 1.00 81.50 216 ALA A O 1
ATOM 1723 N N . PRO A 1 217 ? 33.573 -0.413 -39.123 1.00 76.00 217 PRO A N 1
ATOM 1724 C CA . PRO A 1 217 ? 33.740 -0.696 -40.552 1.00 76.00 217 PRO A CA 1
ATOM 1725 C C . PRO A 1 217 ? 34.457 0.414 -41.308 1.00 76.00 217 PRO A C 1
ATOM 1727 O O . PRO A 1 217 ? 35.268 0.121 -42.179 1.00 76.00 217 PRO A O 1
ATOM 1730 N N . ILE A 1 218 ? 34.176 1.682 -40.988 1.00 81.44 218 ILE A N 1
ATOM 1731 C CA . ILE A 1 218 ? 34.847 2.818 -41.632 1.00 81.44 218 ILE A CA 1
ATOM 1732 C C . ILE A 1 218 ? 36.340 2.780 -41.302 1.00 81.44 218 ILE A C 1
ATOM 1734 O O . ILE A 1 218 ? 37.169 2.891 -42.203 1.00 81.44 218 ILE A O 1
ATOM 1738 N N . LEU A 1 219 ? 36.688 2.555 -40.030 1.00 81.81 219 LEU A N 1
ATOM 1739 C CA . LEU A 1 219 ? 38.080 2.385 -39.612 1.00 81.81 219 LEU A CA 1
ATOM 1740 C C . LEU A 1 219 ? 38.742 1.198 -40.312 1.00 81.81 219 LEU A C 1
ATOM 1742 O O . LEU A 1 219 ? 39.872 1.332 -40.774 1.00 81.81 219 LEU A O 1
ATOM 1746 N N . LEU A 1 220 ? 38.037 0.069 -40.442 1.00 79.00 220 LEU A N 1
ATOM 1747 C CA . LEU A 1 220 ? 38.538 -1.088 -41.178 1.00 79.00 220 LEU A CA 1
ATOM 1748 C C . LEU A 1 220 ? 38.856 -0.712 -42.633 1.00 79.00 220 LEU A C 1
ATOM 1750 O O . LEU A 1 220 ? 39.969 -0.952 -43.079 1.00 79.00 220 LEU A O 1
ATOM 1754 N N . VAL A 1 221 ? 37.938 -0.054 -43.350 1.00 75.69 221 VAL A N 1
ATOM 1755 C CA . VAL A 1 221 ? 38.159 0.387 -44.742 1.00 75.69 221 VAL A CA 1
ATOM 1756 C C . VAL A 1 221 ? 39.350 1.343 -44.855 1.00 75.69 221 VAL A C 1
ATOM 1758 O O . VAL A 1 221 ? 40.176 1.177 -45.750 1.00 75.69 221 VAL A O 1
ATOM 1761 N N . ILE A 1 222 ? 39.483 2.309 -43.941 1.00 79.06 222 ILE A N 1
ATOM 1762 C CA . ILE A 1 222 ? 40.616 3.248 -43.930 1.00 79.06 222 ILE A CA 1
ATOM 1763 C C . ILE A 1 222 ? 41.939 2.494 -43.755 1.00 79.06 222 ILE A C 1
ATOM 1765 O O . ILE A 1 222 ? 42.866 2.702 -44.534 1.00 79.06 222 ILE A O 1
ATOM 1769 N N . VAL A 1 223 ? 42.029 1.586 -42.777 1.00 77.94 223 VAL A N 1
ATOM 1770 C CA . VAL A 1 223 ? 43.244 0.786 -42.546 1.00 77.94 223 VAL A CA 1
ATOM 1771 C C . VAL A 1 223 ? 43.621 -0.015 -43.793 1.00 77.94 223 VAL A C 1
ATOM 1773 O O . VAL A 1 223 ? 44.803 -0.114 -44.116 1.00 77.94 223 VAL A O 1
ATOM 1776 N N . LEU A 1 224 ? 42.641 -0.536 -44.532 1.00 70.31 224 LEU A N 1
ATOM 1777 C CA . LEU A 1 224 ? 42.883 -1.292 -45.763 1.00 70.31 224 LEU A CA 1
ATOM 1778 C C . LEU A 1 224 ? 43.383 -0.445 -46.929 1.00 70.31 224 LEU A C 1
ATOM 1780 O O . LEU A 1 224 ? 44.204 -0.928 -47.698 1.00 70.31 224 LEU A O 1
ATOM 1784 N N . ILE A 1 225 ? 42.930 0.802 -47.059 1.00 71.50 225 ILE A N 1
ATOM 1785 C CA . ILE A 1 225 ? 43.421 1.710 -48.109 1.00 71.50 225 ILE A CA 1
ATOM 1786 C C . ILE A 1 225 ? 44.899 2.057 -47.881 1.00 71.50 225 ILE A C 1
ATOM 1788 O O . ILE A 1 225 ? 45.658 2.192 -48.837 1.00 71.50 225 ILE A O 1
ATOM 1792 N N . TYR A 1 226 ? 45.314 2.192 -46.619 1.00 74.81 226 TYR A N 1
ATOM 1793 C CA . TYR A 1 226 ? 46.669 2.619 -46.259 1.00 74.81 226 TYR A CA 1
ATOM 1794 C C . TYR A 1 226 ? 47.659 1.474 -46.022 1.00 74.81 226 TYR A C 1
ATOM 1796 O O . TYR A 1 226 ? 48.864 1.718 -45.949 1.00 74.81 226 TYR A O 1
ATOM 1804 N N . SER A 1 227 ? 47.193 0.230 -45.907 1.00 67.56 227 SER A N 1
ATOM 1805 C CA . SER A 1 227 ? 48.069 -0.934 -45.792 1.00 67.56 227 SER A CA 1
ATOM 1806 C C . SER A 1 227 ? 48.268 -1.565 -47.174 1.00 67.56 227 SER A C 1
ATOM 1808 O O . SER A 1 227 ? 47.315 -1.917 -47.857 1.00 67.56 227 SER A O 1
ATOM 1810 N N . ASN A 1 228 ? 49.522 -1.701 -47.617 1.00 66.62 228 ASN A N 1
ATOM 1811 C CA . ASN A 1 228 ? 49.897 -2.361 -48.880 1.00 66.62 228 ASN A CA 1
ATOM 1812 C C . ASN A 1 228 ? 49.703 -3.888 -48.772 1.00 66.62 228 ASN A C 1
ATOM 1814 O O . ASN A 1 228 ? 50.663 -4.662 -48.784 1.00 66.62 228 ASN A O 1
ATOM 1818 N N . VAL A 1 229 ? 48.463 -4.338 -48.576 1.00 66.38 229 VAL A N 1
ATOM 1819 C CA . VAL A 1 229 ? 48.149 -5.746 -48.316 1.00 66.38 229 VAL A CA 1
ATOM 1820 C C . VAL A 1 229 ? 47.997 -6.525 -49.623 1.00 66.38 229 VAL A C 1
ATOM 1822 O O . VAL A 1 229 ? 47.444 -6.036 -50.604 1.00 66.38 229 VAL A O 1
ATOM 1825 N N . SER A 1 230 ? 48.490 -7.765 -49.635 1.00 71.69 230 SER A N 1
ATOM 1826 C CA . SER A 1 230 ? 48.424 -8.664 -50.794 1.00 71.69 230 SER A CA 1
ATOM 1827 C C . SER A 1 230 ? 46.986 -8.927 -51.282 1.00 71.69 230 SER A C 1
ATOM 1829 O O . SER A 1 230 ? 46.033 -8.950 -50.499 1.00 71.69 230 SER A O 1
ATOM 1831 N N . GLY A 1 231 ? 46.824 -9.195 -52.584 1.00 68.75 231 GLY A N 1
ATOM 1832 C CA . GLY A 1 231 ? 45.510 -9.329 -53.234 1.00 68.75 231 GLY A CA 1
ATOM 1833 C C . GLY A 1 231 ? 44.592 -10.431 -52.677 1.00 68.75 231 GLY A C 1
ATOM 1834 O O . GLY A 1 231 ? 43.371 -10.297 -52.756 1.00 68.75 231 GLY A O 1
ATOM 1835 N N . ALA A 1 232 ? 45.150 -11.482 -52.062 1.00 67.12 232 ALA A N 1
ATOM 1836 C CA . ALA A 1 232 ? 44.381 -12.546 -51.402 1.00 67.12 232 ALA A CA 1
ATOM 1837 C C . ALA A 1 232 ? 43.728 -12.078 -50.087 1.00 67.12 232 ALA A C 1
ATOM 1839 O O . ALA A 1 232 ? 42.613 -12.474 -49.749 1.00 67.12 232 ALA A O 1
ATOM 1840 N N . VAL A 1 233 ? 44.399 -11.186 -49.353 1.00 66.81 233 VAL A N 1
ATOM 1841 C CA . VAL A 1 233 ? 43.852 -10.595 -48.127 1.00 66.81 233 VAL A CA 1
ATOM 1842 C C . VAL A 1 233 ? 42.742 -9.608 -48.483 1.00 66.81 233 VAL A C 1
ATOM 1844 O O . VAL A 1 233 ? 41.675 -9.637 -47.873 1.00 66.81 233 VAL A O 1
ATOM 1847 N N . VAL A 1 234 ? 42.935 -8.824 -49.550 1.00 68.75 234 VAL A N 1
ATOM 1848 C CA . VAL A 1 234 ? 41.916 -7.908 -50.090 1.00 68.75 234 VAL A CA 1
ATOM 1849 C C . VAL A 1 234 ? 40.625 -8.656 -50.445 1.00 68.75 234 VAL A C 1
ATOM 1851 O O . VAL A 1 234 ? 39.539 -8.201 -50.093 1.00 68.75 234 VAL A O 1
ATOM 1854 N N . THR A 1 235 ? 40.714 -9.833 -51.075 1.00 72.25 235 THR A N 1
ATOM 1855 C CA . THR A 1 235 ? 39.529 -10.641 -51.422 1.00 72.25 235 THR A CA 1
ATOM 1856 C C . THR A 1 235 ? 38.805 -11.192 -50.191 1.00 72.25 235 THR A C 1
ATOM 1858 O O . THR A 1 235 ? 37.578 -11.117 -50.135 1.00 72.25 235 THR A O 1
ATOM 1861 N N . GLY A 1 236 ? 39.526 -11.685 -49.177 1.00 71.50 236 GLY A N 1
ATOM 1862 C CA . GLY A 1 236 ? 38.918 -12.133 -47.913 1.00 71.50 236 GLY A CA 1
ATOM 1863 C C . GLY A 1 236 ? 38.191 -11.013 -47.154 1.00 71.50 236 GLY A C 1
ATOM 1864 O O . GLY A 1 236 ? 37.137 -11.236 -46.557 1.00 71.50 236 GLY A O 1
ATOM 1865 N N . LEU A 1 237 ? 38.701 -9.783 -47.231 1.00 69.31 237 LEU A N 1
ATOM 1866 C CA . LEU A 1 237 ? 38.101 -8.613 -46.586 1.00 69.31 237 LEU A CA 1
ATOM 1867 C C . LEU A 1 237 ? 36.860 -8.083 -47.308 1.00 69.31 237 LEU A C 1
ATOM 1869 O O . LEU A 1 237 ? 35.930 -7.635 -46.639 1.00 69.31 237 LEU A O 1
ATOM 1873 N N . TRP A 1 238 ? 36.788 -8.189 -48.639 1.00 73.31 238 TRP A N 1
ATOM 1874 C CA . TRP A 1 238 ? 35.551 -7.902 -49.378 1.00 73.31 238 TRP A CA 1
ATOM 1875 C C . TRP A 1 238 ? 34.412 -8.841 -48.967 1.00 73.31 238 TRP A C 1
ATOM 1877 O O . TRP A 1 238 ? 33.285 -8.386 -48.770 1.00 73.31 238 TRP A O 1
ATOM 1887 N N . TRP A 1 239 ? 34.705 -10.127 -48.748 1.00 75.38 239 TRP A N 1
ATOM 1888 C CA . TRP A 1 239 ? 33.728 -11.073 -48.200 1.00 75.38 239 TRP A CA 1
ATOM 1889 C C . TRP A 1 239 ? 33.323 -10.731 -46.763 1.00 75.38 239 TRP A C 1
ATOM 1891 O O . TRP A 1 239 ? 32.136 -10.785 -46.440 1.00 75.38 239 TRP A O 1
ATOM 1901 N N . ALA A 1 240 ? 34.266 -10.310 -45.915 1.00 74.88 240 ALA A N 1
ATOM 1902 C CA . ALA A 1 240 ? 33.956 -9.844 -44.563 1.00 74.88 240 ALA A CA 1
ATOM 1903 C C . ALA A 1 240 ? 33.045 -8.599 -44.573 1.00 74.88 240 ALA A C 1
ATOM 1905 O O . ALA A 1 240 ? 32.070 -8.551 -43.823 1.00 74.88 240 ALA A O 1
ATOM 1906 N N . LEU A 1 241 ? 33.299 -7.634 -45.466 1.00 77.25 241 LEU A N 1
ATOM 1907 C CA . LEU A 1 241 ? 32.442 -6.463 -45.692 1.00 77.25 241 LEU A CA 1
ATOM 1908 C C . LEU A 1 241 ? 31.052 -6.846 -46.213 1.00 77.25 241 LEU A C 1
ATOM 1910 O O . LEU A 1 241 ? 30.062 -6.262 -45.777 1.00 77.25 241 LEU A O 1
ATOM 1914 N N . ALA A 1 242 ? 30.953 -7.837 -47.101 1.00 78.25 242 ALA A N 1
ATOM 1915 C CA . ALA A 1 242 ? 29.674 -8.327 -47.611 1.00 78.25 242 ALA A CA 1
ATOM 1916 C C . ALA A 1 242 ? 28.839 -9.010 -46.512 1.00 78.25 242 ALA A C 1
ATOM 1918 O O . ALA A 1 242 ? 27.668 -8.675 -46.333 1.00 78.25 242 ALA A O 1
ATOM 1919 N N . ILE A 1 243 ? 29.443 -9.909 -45.723 1.00 80.75 243 ILE A N 1
ATOM 1920 C CA . ILE A 1 243 ? 28.793 -10.560 -44.569 1.00 80.75 243 ILE A CA 1
ATOM 1921 C C . ILE A 1 243 ? 28.344 -9.508 -43.551 1.00 80.75 243 ILE A C 1
ATOM 1923 O O . ILE A 1 243 ? 27.221 -9.553 -43.044 1.00 80.75 243 ILE A O 1
ATOM 1927 N N . TYR A 1 244 ? 29.202 -8.525 -43.290 1.00 78.81 244 TYR A N 1
ATOM 1928 C CA . TYR A 1 244 ? 28.894 -7.408 -42.416 1.00 78.81 244 TYR A CA 1
ATOM 1929 C C . TYR A 1 244 ? 27.716 -6.565 -42.933 1.00 78.81 244 TYR A C 1
ATOM 1931 O O . TYR A 1 244 ? 26.788 -6.274 -42.178 1.00 78.81 244 TYR A O 1
ATOM 1939 N N . GLY A 1 245 ? 27.710 -6.218 -44.224 1.00 79.81 245 GLY A N 1
ATOM 1940 C CA . GLY A 1 245 ? 26.630 -5.470 -44.870 1.00 79.81 245 GLY A CA 1
ATOM 1941 C C . GLY A 1 245 ? 25.290 -6.204 -44.802 1.00 79.81 245 GLY A C 1
ATOM 1942 O O . GLY A 1 245 ? 24.268 -5.592 -44.492 1.00 79.81 245 GLY A O 1
ATOM 1943 N N . ILE A 1 246 ? 25.296 -7.528 -44.984 1.00 82.81 246 ILE A N 1
ATOM 1944 C CA . ILE A 1 246 ? 24.114 -8.381 -44.789 1.00 82.81 246 ILE A CA 1
ATOM 1945 C C . ILE A 1 246 ? 23.650 -8.334 -43.326 1.00 82.81 246 ILE A C 1
ATOM 1947 O O . ILE A 1 246 ? 22.464 -8.135 -43.067 1.00 82.81 246 ILE A O 1
ATOM 1951 N N . GLY A 1 247 ? 24.565 -8.451 -42.359 1.00 80.31 247 GLY A N 1
ATOM 1952 C CA . GLY A 1 247 ? 24.245 -8.336 -40.931 1.00 80.31 247 GLY A CA 1
ATOM 1953 C C . GLY A 1 247 ? 23.648 -6.973 -40.553 1.00 80.31 247 GLY A C 1
ATOM 1954 O O . GLY A 1 247 ? 22.684 -6.902 -39.787 1.00 80.31 247 GLY A O 1
ATOM 1955 N N . TYR A 1 248 ? 24.168 -5.888 -41.130 1.00 80.62 248 TYR A N 1
ATOM 1956 C CA . TYR A 1 248 ? 23.641 -4.535 -40.951 1.00 80.62 248 TYR A CA 1
ATOM 1957 C C . TYR A 1 248 ? 22.232 -4.385 -41.538 1.00 80.62 248 TYR A C 1
ATOM 1959 O O . TYR A 1 248 ? 21.335 -3.886 -40.854 1.00 80.62 248 TYR A O 1
ATOM 1967 N N . LEU A 1 249 ? 22.004 -4.880 -42.760 1.00 80.75 249 LEU A N 1
ATOM 1968 C CA . LEU A 1 249 ? 20.687 -4.883 -43.404 1.00 80.75 249 LEU A CA 1
ATOM 1969 C C . LEU A 1 249 ? 19.666 -5.714 -42.620 1.00 80.75 249 LEU A C 1
ATOM 1971 O O . LEU A 1 249 ? 18.537 -5.267 -42.432 1.00 80.75 249 LEU A O 1
ATOM 1975 N N . LEU A 1 250 ? 20.060 -6.879 -42.098 1.00 80.12 250 LEU A N 1
ATOM 1976 C CA . LEU A 1 250 ? 19.210 -7.700 -41.234 1.00 80.12 250 LEU A CA 1
ATOM 1977 C C . LEU A 1 250 ? 18.859 -6.980 -39.927 1.00 80.12 250 LEU A C 1
ATOM 1979 O O . LEU A 1 250 ? 17.709 -7.030 -39.499 1.00 80.12 250 LEU A O 1
ATOM 1983 N N . ASN A 1 251 ? 19.799 -6.262 -39.307 1.00 76.06 251 ASN A N 1
ATOM 1984 C CA . ASN A 1 251 ? 19.523 -5.458 -38.113 1.00 76.06 251 ASN A CA 1
ATOM 1985 C C . ASN A 1 251 ? 18.551 -4.303 -38.421 1.00 76.06 251 ASN A C 1
ATOM 1987 O O . ASN A 1 251 ? 17.550 -4.133 -37.721 1.00 76.06 251 ASN A O 1
ATOM 1991 N N . LEU A 1 252 ? 18.784 -3.569 -39.512 1.00 77.62 252 LEU A N 1
ATOM 1992 C CA . LEU A 1 252 ? 17.884 -2.519 -39.998 1.00 77.62 252 LEU A CA 1
ATOM 1993 C C . LEU A 1 252 ? 16.481 -3.048 -40.296 1.00 77.62 252 LEU A C 1
ATOM 1995 O O . LEU A 1 252 ? 15.510 -2.420 -39.885 1.00 77.62 252 LEU A O 1
ATOM 1999 N N . ALA A 1 253 ? 16.370 -4.205 -40.952 1.00 76.75 253 ALA A N 1
ATOM 2000 C CA . ALA A 1 253 ? 15.100 -4.855 -41.267 1.00 76.75 253 ALA A CA 1
ATOM 2001 C C . ALA A 1 253 ? 14.422 -5.455 -40.024 1.00 76.75 253 ALA A C 1
ATOM 2003 O O . ALA A 1 253 ? 13.192 -5.488 -39.939 1.00 76.75 253 ALA A O 1
ATOM 2004 N N . SER A 1 254 ? 15.202 -5.876 -39.022 1.00 76.44 254 SER A N 1
ATOM 2005 C CA . SER A 1 254 ? 14.672 -6.434 -37.776 1.00 76.44 254 SER A CA 1
ATOM 2006 C C . SER A 1 254 ? 13.873 -5.409 -36.975 1.00 76.44 254 SER A C 1
ATOM 2008 O O . SER A 1 254 ? 12.880 -5.776 -36.361 1.00 76.44 254 SER A O 1
ATOM 2010 N N . MET A 1 255 ? 14.236 -4.122 -37.006 1.00 69.94 255 MET A N 1
ATOM 2011 C CA . MET A 1 255 ? 13.531 -3.065 -36.269 1.00 69.94 255 MET A CA 1
ATOM 2012 C C . MET A 1 255 ? 12.071 -2.861 -36.713 1.00 69.94 255 MET A C 1
ATOM 2014 O O . MET A 1 255 ? 11.194 -2.949 -35.852 1.00 69.94 255 MET A O 1
ATOM 2018 N N . PRO A 1 256 ? 11.752 -2.623 -38.001 1.00 74.25 256 PRO A N 1
ATOM 2019 C CA . PRO A 1 256 ? 10.376 -2.496 -38.468 1.00 74.25 256 PRO A CA 1
ATOM 2020 C C . PRO A 1 256 ? 9.608 -3.819 -38.381 1.00 74.25 256 PRO A C 1
ATOM 2022 O O . PRO A 1 256 ? 8.421 -3.787 -38.063 1.00 74.25 256 PRO A O 1
ATOM 2025 N N . LEU A 1 257 ? 10.260 -4.975 -38.575 1.00 74.94 257 LEU A N 1
ATOM 2026 C CA . LEU A 1 257 ? 9.626 -6.290 -38.411 1.00 74.94 257 LEU A CA 1
ATOM 2027 C C . LEU A 1 257 ? 9.269 -6.579 -36.949 1.00 74.94 257 LEU A C 1
ATOM 2029 O O . LEU A 1 257 ? 8.131 -6.932 -36.658 1.00 74.94 257 LEU A O 1
ATOM 2033 N N . LEU A 1 258 ? 10.193 -6.361 -36.009 1.00 72.19 258 LEU A N 1
ATOM 2034 C CA . LEU A 1 258 ? 9.939 -6.485 -34.570 1.00 72.19 258 LEU A CA 1
ATOM 2035 C C . LEU A 1 258 ? 8.934 -5.444 -34.094 1.00 72.19 258 LEU A C 1
ATOM 2037 O O . LEU A 1 258 ? 8.108 -5.747 -33.237 1.00 72.19 258 LEU A O 1
ATOM 2041 N N . TYR A 1 259 ? 8.980 -4.225 -34.630 1.00 69.81 259 TYR A N 1
ATOM 2042 C CA . TYR A 1 259 ? 8.001 -3.190 -34.327 1.00 69.81 259 TYR A CA 1
ATOM 2043 C C . TYR A 1 259 ? 6.608 -3.575 -34.834 1.00 69.81 259 TYR A C 1
ATOM 2045 O O . TYR A 1 259 ? 5.649 -3.492 -34.072 1.00 69.81 259 TYR A O 1
ATOM 2053 N N . GLY A 1 260 ? 6.488 -4.050 -36.076 1.00 73.31 260 GLY A N 1
ATOM 2054 C CA . GLY A 1 260 ? 5.239 -4.531 -36.666 1.00 73.31 260 GLY A CA 1
ATOM 2055 C C . GLY A 1 260 ? 4.688 -5.760 -35.944 1.00 73.31 260 GLY A C 1
ATOM 2056 O O . GLY A 1 260 ? 3.507 -5.797 -35.609 1.00 73.31 260 GLY A O 1
ATOM 2057 N N . TYR A 1 261 ? 5.556 -6.713 -35.603 1.00 73.62 261 TYR A N 1
ATOM 2058 C CA . TYR A 1 261 ? 5.224 -7.902 -34.819 1.00 73.62 261 TYR A CA 1
ATOM 2059 C C . TYR A 1 261 ? 4.776 -7.546 -33.398 1.00 73.62 261 TYR A C 1
ATOM 2061 O O . TYR A 1 261 ? 3.723 -7.995 -32.948 1.00 73.62 261 TYR A O 1
ATOM 2069 N N . ARG A 1 262 ? 5.503 -6.661 -32.702 1.00 69.12 262 ARG A N 1
ATOM 2070 C CA . ARG A 1 262 ? 5.088 -6.137 -31.390 1.00 69.12 262 ARG A CA 1
ATOM 2071 C C . ARG A 1 262 ? 3.773 -5.380 -31.480 1.00 69.12 262 ARG A C 1
ATOM 2073 O O . ARG A 1 262 ? 2.925 -5.571 -30.620 1.00 69.12 262 ARG A O 1
ATOM 2080 N N . ARG A 1 263 ? 3.586 -4.562 -32.520 1.00 68.44 263 ARG A N 1
ATOM 2081 C CA . ARG A 1 263 ? 2.345 -3.822 -32.779 1.00 68.44 263 ARG A CA 1
ATOM 2082 C C . ARG A 1 263 ? 1.168 -4.767 -33.002 1.00 68.44 263 ARG A C 1
ATOM 2084 O O . ARG A 1 263 ? 0.075 -4.488 -32.513 1.00 68.44 263 ARG A O 1
ATOM 2091 N N . TRP A 1 264 ? 1.392 -5.867 -33.716 1.00 71.81 264 TRP A N 1
ATOM 2092 C CA . TRP A 1 264 ? 0.402 -6.912 -33.947 1.00 71.81 264 TRP A CA 1
ATOM 2093 C C . TRP A 1 264 ? 0.056 -7.653 -32.648 1.00 71.81 264 TRP A C 1
ATOM 2095 O O . TRP A 1 264 ? -1.118 -7.709 -32.292 1.00 71.81 264 TRP A O 1
ATOM 2105 N N . LEU A 1 265 ? 1.058 -8.086 -31.873 1.00 68.44 265 LEU A N 1
ATOM 2106 C CA . LEU A 1 265 ? 0.868 -8.709 -30.553 1.00 68.44 265 LEU A CA 1
ATOM 2107 C C . LEU A 1 265 ? 0.236 -7.773 -29.509 1.00 68.44 265 LEU A C 1
ATOM 2109 O O . LEU A 1 265 ? -0.388 -8.238 -28.556 1.00 68.44 265 LEU A O 1
ATOM 2113 N N . SER A 1 266 ? 0.412 -6.458 -29.654 1.00 59.75 266 SER A N 1
ATOM 2114 C CA . SER A 1 266 ? -0.148 -5.455 -28.744 1.00 59.75 266 SER A CA 1
ATOM 2115 C C . SER A 1 266 ? -1.552 -4.986 -29.127 1.00 59.75 266 SER A C 1
ATOM 2117 O O . SER A 1 266 ? -2.090 -4.105 -28.456 1.00 59.75 266 SER A O 1
ATOM 2119 N N . ARG A 1 267 ? -2.165 -5.520 -30.195 1.00 55.56 267 ARG A N 1
ATOM 2120 C CA . ARG A 1 267 ? -3.564 -5.208 -30.521 1.00 55.56 267 ARG A CA 1
ATOM 2121 C C . ARG A 1 267 ? -4.458 -5.650 -29.356 1.00 55.56 267 ARG A C 1
ATOM 2123 O O . ARG A 1 267 ? -4.518 -6.829 -29.036 1.00 55.56 267 ARG A O 1
ATOM 2130 N N . GLY A 1 268 ? -5.108 -4.685 -28.702 1.00 56.03 268 GLY A N 1
ATOM 2131 C CA . GLY A 1 268 ? -6.010 -4.913 -27.564 1.00 56.03 268 GLY A CA 1
ATOM 2132 C C . GLY A 1 268 ? -5.364 -4.891 -26.171 1.00 56.03 268 GLY A C 1
ATOM 2133 O O . GLY A 1 268 ? -6.089 -4.936 -25.185 1.00 56.03 268 GLY A O 1
ATOM 2134 N N . LYS A 1 269 ? -4.032 -4.777 -26.049 1.00 60.31 269 LYS A N 1
ATOM 2135 C CA . LYS A 1 269 ? -3.339 -4.657 -24.748 1.00 60.31 269 LYS A CA 1
ATOM 2136 C C . LYS A 1 269 ? -3.029 -3.195 -24.422 1.00 60.31 269 LYS A C 1
ATOM 2138 O O . LYS A 1 269 ? -2.831 -2.381 -25.325 1.00 60.31 269 LYS A O 1
ATOM 2143 N N . VAL A 1 270 ? -2.967 -2.853 -23.131 1.00 59.38 270 VAL A N 1
ATOM 2144 C CA . VAL A 1 270 ? -2.673 -1.481 -22.689 1.00 59.38 270 VAL A CA 1
ATOM 2145 C C . VAL A 1 270 ? -1.338 -1.015 -23.280 1.00 59.38 270 VAL A C 1
ATOM 2147 O O . VAL A 1 270 ? -0.296 -1.635 -23.079 1.00 59.38 270 VAL A O 1
ATOM 2150 N N . ARG A 1 271 ? -1.387 0.093 -24.032 1.00 59.69 271 ARG A N 1
ATOM 2151 C CA . ARG A 1 271 ? -0.310 0.605 -24.903 1.00 59.69 271 ARG A CA 1
ATOM 2152 C C . ARG A 1 271 ? 1.006 0.889 -24.166 1.00 59.69 271 ARG A C 1
ATOM 2154 O O . ARG A 1 271 ? 2.062 0.921 -24.795 1.00 59.69 271 ARG A O 1
ATOM 2161 N N . ASN A 1 272 ? 0.952 1.104 -22.850 1.00 76.00 272 ASN A N 1
ATOM 2162 C CA . ASN A 1 272 ? 2.124 1.289 -22.002 1.00 76.00 272 ASN A CA 1
ATOM 2163 C C . ASN A 1 272 ? 1.843 0.781 -20.570 1.00 76.00 272 ASN A C 1
ATOM 2165 O O . ASN A 1 272 ? 1.068 1.426 -19.858 1.00 76.00 272 ASN A O 1
ATOM 2169 N N . PRO A 1 273 ? 2.475 -0.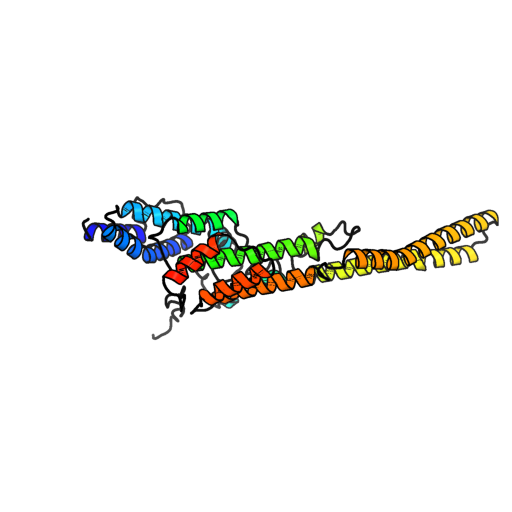322 -20.118 1.00 81.88 273 PRO A N 1
ATOM 2170 C CA . PRO A 1 273 ? 2.234 -0.885 -18.787 1.00 81.88 273 PRO A CA 1
ATOM 2171 C C . PRO A 1 273 ? 2.590 0.092 -17.659 1.00 81.88 273 PRO A C 1
ATOM 2173 O O . PRO A 1 273 ? 1.952 0.072 -16.615 1.00 81.88 273 PRO A O 1
ATOM 2176 N N . ARG A 1 274 ? 3.531 1.022 -17.880 1.00 83.31 274 ARG A N 1
ATOM 2177 C CA . ARG A 1 274 ? 3.856 2.059 -16.885 1.00 83.31 274 ARG A CA 1
ATOM 2178 C C . ARG A 1 274 ? 2.734 3.052 -16.674 1.00 83.31 274 ARG A C 1
ATOM 2180 O O . ARG A 1 274 ? 2.458 3.416 -15.544 1.00 83.31 274 ARG A O 1
ATOM 2187 N N . VAL A 1 275 ? 2.105 3.495 -17.762 1.00 86.38 275 VAL A N 1
ATOM 2188 C CA . VAL A 1 275 ? 0.988 4.445 -17.681 1.00 86.38 275 VAL A CA 1
ATOM 2189 C C . VAL A 1 275 ? -0.199 3.774 -17.004 1.00 86.38 275 VAL A C 1
ATOM 2191 O O . VAL A 1 275 ? -0.869 4.402 -16.194 1.00 86.38 275 VAL A O 1
ATOM 2194 N N . PHE A 1 276 ? -0.423 2.488 -17.292 1.00 87.44 276 PHE A N 1
ATOM 2195 C CA . PHE A 1 276 ? -1.436 1.698 -16.602 1.00 87.44 276 PHE A CA 1
ATOM 2196 C C . PHE A 1 276 ? -1.177 1.626 -15.097 1.00 87.44 276 PHE A C 1
ATOM 2198 O O . PHE A 1 276 ? -2.049 2.005 -14.325 1.00 87.44 276 PHE A O 1
ATOM 2205 N N . VAL A 1 277 ? 0.025 1.205 -14.692 1.00 90.00 277 VAL A N 1
ATOM 2206 C CA . VAL A 1 277 ? 0.384 1.100 -13.275 1.00 90.00 277 VAL A CA 1
ATOM 2207 C C . VAL A 1 277 ? 0.353 2.450 -12.581 1.00 90.00 277 VAL A C 1
ATOM 2209 O O . VAL A 1 277 ? -0.210 2.541 -11.503 1.00 90.00 277 VAL A O 1
ATOM 2212 N N . ALA A 1 278 ? 0.888 3.508 -13.190 1.00 89.56 278 ALA A N 1
ATOM 2213 C CA . ALA A 1 278 ? 0.839 4.844 -12.603 1.00 89.56 278 ALA A CA 1
ATOM 2214 C C . ALA A 1 278 ? -0.609 5.324 -12.416 1.00 89.56 278 ALA A C 1
ATOM 2216 O O . ALA A 1 278 ? -0.932 5.925 -11.397 1.00 89.56 278 ALA A O 1
ATOM 2217 N N . ARG A 1 279 ? -1.502 5.023 -13.371 1.00 91.62 279 ARG A N 1
ATOM 2218 C CA . ARG A 1 279 ? -2.934 5.325 -13.249 1.00 91.62 279 ARG A CA 1
ATOM 2219 C C . ARG A 1 279 ? -3.594 4.507 -12.140 1.00 91.62 279 ARG A C 1
ATOM 2221 O O . ARG A 1 279 ? -4.380 5.067 -11.387 1.00 91.62 279 ARG A O 1
ATOM 2228 N N . LEU A 1 280 ? -3.291 3.212 -12.053 1.00 93.62 280 LEU A N 1
ATOM 2229 C CA . LEU A 1 280 ? -3.858 2.328 -11.037 1.00 93.62 280 LEU A CA 1
ATOM 2230 C C . LEU A 1 280 ? -3.370 2.713 -9.637 1.00 93.62 280 LEU A C 1
ATOM 2232 O O . LEU A 1 280 ? -4.189 2.920 -8.752 1.00 93.62 280 LEU A O 1
ATOM 2236 N N . HIS A 1 281 ? -2.063 2.920 -9.473 1.00 94.44 281 HIS A N 1
ATOM 2237 C CA . HIS A 1 281 ? -1.474 3.423 -8.236 1.00 94.44 281 HIS A CA 1
ATOM 2238 C C . HIS A 1 281 ? -2.103 4.756 -7.835 1.00 94.44 281 HIS A C 1
ATOM 2240 O O . HIS A 1 281 ? -2.495 4.916 -6.691 1.00 94.44 281 HIS A O 1
ATOM 2246 N N . LYS A 1 282 ? -2.269 5.700 -8.774 1.00 94.00 282 LYS A N 1
ATOM 2247 C CA . LYS A 1 282 ? -2.934 6.979 -8.496 1.00 94.00 282 LYS A CA 1
ATOM 2248 C C . LYS A 1 282 ? -4.369 6.790 -7.996 1.00 94.00 282 LYS A C 1
ATOM 2250 O O . LYS A 1 282 ? -4.765 7.486 -7.072 1.00 94.00 282 LYS A O 1
ATOM 2255 N N . ALA A 1 283 ? -5.135 5.871 -8.587 1.00 93.75 283 ALA A N 1
ATOM 2256 C CA . ALA A 1 283 ? -6.484 5.564 -8.115 1.00 93.75 283 ALA A CA 1
ATOM 2257 C C . ALA A 1 283 ? -6.463 4.970 -6.696 1.00 93.75 283 ALA A C 1
ATOM 2259 O O . ALA A 1 283 ? -7.243 5.393 -5.854 1.00 93.75 283 ALA A O 1
ATOM 2260 N N . MET A 1 284 ? -5.529 4.056 -6.412 1.00 95.94 284 MET A N 1
ATOM 2261 C CA . MET A 1 284 ? -5.369 3.471 -5.079 1.00 95.94 284 MET A CA 1
ATOM 2262 C C . MET A 1 284 ? -4.939 4.509 -4.029 1.00 95.94 284 MET A C 1
ATOM 2264 O O . MET A 1 284 ? -5.511 4.551 -2.944 1.00 95.94 284 MET A O 1
ATOM 2268 N N . SER A 1 285 ? -3.973 5.376 -4.353 1.00 94.50 285 SER A N 1
ATOM 2269 C CA . SER A 1 285 ? -3.550 6.479 -3.480 1.00 94.50 285 SER A CA 1
ATOM 2270 C C . SER A 1 285 ? -4.689 7.459 -3.221 1.00 94.50 285 SER A C 1
ATOM 2272 O O . SER A 1 285 ? -4.870 7.867 -2.085 1.00 94.50 285 SER A O 1
ATOM 2274 N N . ALA A 1 286 ? -5.503 7.771 -4.234 1.00 92.56 286 ALA A N 1
ATOM 2275 C CA . ALA A 1 286 ? -6.656 8.648 -4.063 1.00 92.56 286 ALA A CA 1
ATOM 2276 C C . ALA A 1 286 ? -7.700 8.049 -3.110 1.00 92.56 286 ALA A C 1
ATOM 2278 O O . ALA A 1 286 ? -8.240 8.777 -2.287 1.00 92.56 286 ALA A O 1
ATOM 2279 N N . SER A 1 287 ? -7.967 6.736 -3.173 1.00 93.88 287 SER A N 1
ATOM 2280 C CA . SER A 1 287 ? -8.845 6.072 -2.196 1.00 93.88 287 SER A CA 1
ATOM 2281 C C . SER A 1 287 ? -8.291 6.160 -0.775 1.00 93.88 287 SER A C 1
ATOM 2283 O O . SER A 1 287 ? -9.053 6.333 0.170 1.00 93.88 287 SER A O 1
ATOM 2285 N N . TYR A 1 288 ? -6.973 6.044 -0.629 1.00 93.81 288 TYR A N 1
ATOM 2286 C CA . TYR A 1 288 ? -6.300 6.120 0.661 1.00 93.81 288 TYR A CA 1
ATOM 2287 C C . TYR A 1 288 ? -6.300 7.539 1.246 1.00 93.81 288 TYR A C 1
ATOM 2289 O O . TYR A 1 288 ? -6.668 7.710 2.402 1.00 93.81 288 TYR A O 1
ATOM 2297 N N . GLU A 1 289 ? -5.996 8.562 0.445 1.00 90.62 289 GLU A N 1
ATOM 2298 C CA . GLU A 1 289 ? -5.970 9.975 0.865 1.00 90.62 289 GLU A CA 1
ATOM 2299 C C . GLU A 1 289 ? -7.317 10.470 1.426 1.00 90.62 289 GLU A C 1
ATOM 2301 O O . GLU A 1 289 ? -7.361 11.417 2.207 1.00 90.62 289 GLU A O 1
ATOM 2306 N N . MET A 1 290 ? -8.435 9.811 1.095 1.00 89.94 290 MET A N 1
ATOM 2307 C CA . MET A 1 290 ? -9.746 10.129 1.682 1.00 89.94 290 MET A CA 1
ATOM 2308 C C . MET A 1 290 ? -9.798 9.898 3.203 1.00 89.94 290 MET A C 1
ATOM 2310 O O . MET A 1 290 ? -10.662 10.470 3.871 1.00 89.94 290 MET A O 1
ATOM 2314 N N . LEU A 1 291 ? -8.885 9.086 3.750 1.00 88.81 291 LEU A N 1
ATOM 2315 C CA . LEU A 1 291 ? -8.783 8.774 5.178 1.00 88.81 291 LEU A CA 1
ATOM 2316 C C . LEU A 1 291 ? -7.989 9.806 5.995 1.00 88.81 291 LEU A C 1
ATOM 2318 O O . LEU A 1 291 ? -7.982 9.700 7.219 1.00 88.81 291 LEU A O 1
ATOM 2322 N N . ASP A 1 292 ? -7.363 10.799 5.354 1.00 83.44 292 ASP A N 1
ATOM 2323 C CA . ASP A 1 292 ? -6.544 11.840 6.011 1.00 83.44 292 ASP A CA 1
ATOM 2324 C C . ASP A 1 292 ? -7.378 12.992 6.608 1.00 83.44 292 ASP A C 1
ATOM 2326 O O . ASP A 1 292 ? -6.863 13.975 7.141 1.00 83.44 292 ASP A O 1
ATOM 2330 N N . THR A 1 293 ? -8.703 12.931 6.475 1.00 74.88 293 THR A N 1
ATOM 2331 C CA . THR A 1 293 ? -9.595 14.031 6.860 1.00 74.88 293 THR A CA 1
ATOM 2332 C C . THR A 1 293 ? -10.191 13.829 8.253 1.00 74.88 293 THR A C 1
ATOM 2334 O O . THR A 1 293 ? -10.443 12.711 8.689 1.00 74.88 293 THR A O 1
ATOM 2337 N N . GLN A 1 294 ? -10.478 14.926 8.967 1.00 71.38 294 GLN A N 1
ATOM 2338 C CA . GLN A 1 294 ? -11.123 14.859 10.291 1.00 71.38 294 GLN A CA 1
ATOM 2339 C C . GLN A 1 294 ? -12.565 14.328 10.244 1.00 71.38 294 GLN A C 1
ATOM 2341 O O . GLN A 1 294 ? -13.066 13.812 11.242 1.00 71.38 294 GLN A O 1
ATOM 2346 N N . ALA A 1 295 ? -13.224 14.459 9.092 1.00 80.50 295 ALA A N 1
ATOM 2347 C CA . ALA A 1 295 ? -14.586 14.012 8.844 1.00 80.50 295 ALA A CA 1
ATOM 2348 C C . ALA A 1 295 ? -14.606 13.193 7.550 1.00 80.50 295 ALA A C 1
ATOM 2350 O O . ALA A 1 295 ? -14.769 13.733 6.455 1.00 80.50 295 ALA A O 1
ATOM 2351 N N . ILE A 1 296 ? -14.419 11.883 7.688 1.00 86.75 296 ILE A N 1
ATOM 2352 C CA . ILE A 1 296 ? -14.338 10.961 6.558 1.00 86.75 296 ILE A CA 1
ATOM 2353 C C . ILE A 1 296 ? -15.759 10.554 6.171 1.00 86.75 296 ILE A C 1
ATOM 2355 O O . ILE A 1 296 ? -16.567 10.231 7.037 1.00 86.75 296 ILE A O 1
ATOM 2359 N N . SER A 1 297 ? -16.083 10.523 4.878 1.00 90.00 297 SER A N 1
ATOM 2360 C CA . SER A 1 297 ? -17.335 9.915 4.413 1.00 90.00 297 SER A CA 1
ATOM 2361 C C . SER A 1 297 ? -17.104 8.429 4.118 1.00 90.00 297 SER A C 1
ATOM 2363 O O . SER A 1 297 ? -16.528 8.111 3.071 1.00 90.00 297 SER A O 1
ATOM 2365 N N . PRO A 1 298 ? -17.549 7.493 4.981 1.00 91.06 298 PRO A N 1
ATOM 2366 C CA . PRO A 1 298 ? -17.301 6.069 4.759 1.00 91.06 298 PRO A CA 1
ATOM 2367 C C . PRO A 1 298 ? -17.929 5.552 3.456 1.00 91.06 298 PRO A C 1
ATOM 2369 O O . PRO A 1 298 ? -17.362 4.679 2.800 1.00 91.06 298 PRO A O 1
ATOM 2372 N N . LYS A 1 299 ? -19.046 6.145 3.014 1.00 91.12 299 LYS A N 1
ATOM 2373 C CA . LYS A 1 299 ? -19.662 5.824 1.720 1.00 91.12 299 LYS A CA 1
ATOM 2374 C C . LYS A 1 299 ? -18.764 6.221 0.544 1.00 91.12 299 LYS A C 1
ATOM 2376 O O . LYS A 1 299 ? -18.563 5.419 -0.362 1.00 91.12 299 LYS A O 1
ATOM 2381 N N . ALA A 1 300 ? -18.195 7.425 0.581 1.00 91.50 300 ALA A N 1
ATOM 2382 C CA . ALA A 1 300 ? -17.308 7.902 -0.476 1.00 91.50 300 ALA A CA 1
ATOM 2383 C C . ALA A 1 300 ? -16.019 7.061 -0.557 1.00 91.50 300 ALA A C 1
ATOM 2385 O O . ALA A 1 300 ? -15.548 6.754 -1.650 1.00 91.50 300 ALA A O 1
ATOM 2386 N N . VAL A 1 301 ? -15.489 6.620 0.592 1.00 92.69 301 VAL A N 1
ATOM 2387 C CA . VAL A 1 301 ? -14.360 5.675 0.642 1.00 92.69 301 VAL A CA 1
ATOM 2388 C C . VAL A 1 301 ? -14.742 4.345 -0.016 1.00 92.69 301 VAL A C 1
ATOM 2390 O O . VAL A 1 301 ? -14.005 3.851 -0.866 1.00 92.69 301 VAL A O 1
ATOM 2393 N N . GLN A 1 302 ? -15.911 3.779 0.308 1.00 92.38 302 GLN A N 1
ATOM 2394 C CA . GLN A 1 302 ? -16.375 2.517 -0.283 1.00 92.38 302 GLN A CA 1
ATOM 2395 C C . GLN A 1 302 ? -16.582 2.615 -1.806 1.00 92.38 302 GLN A C 1
ATOM 2397 O O . GLN A 1 302 ? -16.209 1.696 -2.536 1.00 92.38 302 GLN A O 1
ATOM 2402 N N . GLU A 1 303 ? -17.132 3.728 -2.295 1.00 93.56 303 GLU A N 1
ATOM 2403 C CA . GLU A 1 303 ? -17.282 4.001 -3.730 1.00 93.56 303 GLU A CA 1
ATOM 2404 C C . GLU A 1 303 ? -15.913 4.097 -4.426 1.00 93.56 303 GLU A C 1
ATOM 2406 O O . GLU A 1 303 ? -15.685 3.421 -5.429 1.00 93.56 303 GLU A O 1
ATOM 2411 N N . SER A 1 304 ? -14.957 4.823 -3.842 1.00 93.75 304 SER A N 1
ATOM 2412 C CA . SER A 1 304 ? -13.583 4.939 -4.358 1.00 93.75 304 SER A CA 1
ATOM 2413 C C . SER A 1 304 ? -12.836 3.594 -4.387 1.00 93.75 304 SER A C 1
ATOM 2415 O O . SER A 1 304 ? -12.137 3.265 -5.355 1.00 93.75 304 SER A O 1
ATOM 2417 N N . LEU A 1 305 ? -13.027 2.749 -3.367 1.00 94.62 305 LEU A N 1
ATOM 2418 C CA . LEU A 1 305 ? -12.513 1.375 -3.351 1.00 94.62 305 LEU A CA 1
ATOM 2419 C C . LEU A 1 305 ? -13.121 0.531 -4.480 1.00 94.62 305 LEU A C 1
ATOM 2421 O O . LEU A 1 305 ? -12.408 -0.232 -5.136 1.00 94.62 305 LEU A O 1
ATOM 2425 N N . ALA A 1 306 ? -14.422 0.670 -4.744 1.00 93.94 306 ALA A N 1
ATOM 2426 C CA . ALA A 1 306 ? -15.086 -0.040 -5.835 1.00 93.94 306 ALA A CA 1
ATOM 2427 C C . ALA A 1 306 ? -14.587 0.428 -7.214 1.00 93.94 306 ALA A C 1
ATOM 2429 O O . ALA A 1 306 ? -14.321 -0.404 -8.084 1.00 93.94 306 ALA A O 1
ATOM 2430 N N . GLU A 1 307 ? -14.392 1.735 -7.404 1.00 93.69 307 GLU A N 1
ATOM 2431 C CA . GLU A 1 307 ? -13.843 2.310 -8.637 1.00 93.69 307 GLU A CA 1
ATOM 2432 C C . GLU A 1 307 ? -12.410 1.838 -8.909 1.00 93.69 307 GLU A C 1
ATOM 2434 O O . GLU A 1 307 ? -12.092 1.396 -10.016 1.00 93.69 307 GLU A O 1
ATOM 2439 N N . SER A 1 308 ? -11.539 1.867 -7.897 1.00 94.25 308 SER A N 1
ATOM 2440 C CA . SER A 1 308 ? -10.169 1.357 -8.023 1.00 94.25 308 SER A CA 1
ATOM 2441 C C . SER A 1 308 ? -10.141 -0.158 -8.269 1.00 94.25 308 SER A C 1
ATOM 2443 O O . SER A 1 308 ? -9.359 -0.627 -9.100 1.00 94.25 308 SER A O 1
ATOM 2445 N N . THR A 1 309 ? -11.044 -0.924 -7.649 1.00 94.31 309 THR A N 1
ATOM 2446 C CA . THR A 1 309 ? -11.203 -2.368 -7.911 1.00 94.31 309 THR A CA 1
ATOM 2447 C C . THR A 1 309 ? -11.631 -2.633 -9.355 1.00 94.31 309 THR A C 1
ATOM 2449 O O . THR A 1 309 ? -11.073 -3.509 -10.015 1.00 94.31 309 THR A O 1
ATOM 2452 N N . ALA A 1 310 ? -12.552 -1.833 -9.905 1.00 92.38 310 ALA A N 1
ATOM 2453 C CA . ALA A 1 310 ? -12.964 -1.930 -11.307 1.00 92.38 310 ALA A CA 1
ATOM 2454 C C . ALA A 1 310 ? -11.813 -1.635 -12.292 1.00 92.38 310 ALA A C 1
ATOM 2456 O O . ALA A 1 310 ? -11.806 -2.143 -13.415 1.00 92.38 310 ALA A O 1
ATOM 2457 N N . LEU A 1 311 ? -10.811 -0.852 -11.873 1.00 90.12 311 LEU A N 1
ATOM 2458 C CA . LEU A 1 311 ? -9.576 -0.617 -12.632 1.00 90.12 311 LEU A CA 1
ATOM 2459 C C . LEU A 1 311 ? -8.541 -1.749 -12.497 1.00 90.12 311 LEU A C 1
ATOM 2461 O O . LEU A 1 311 ? -7.561 -1.748 -13.250 1.00 90.12 311 LEU A O 1
ATOM 2465 N N . GLY A 1 312 ? -8.758 -2.700 -11.585 1.00 90.25 312 GLY A N 1
ATOM 2466 C CA . GLY A 1 312 ? -7.893 -3.853 -11.331 1.00 90.25 312 GLY A CA 1
ATOM 2467 C C . GLY A 1 312 ? -7.114 -3.806 -10.013 1.00 90.25 312 GLY A C 1
ATOM 2468 O O . GLY A 1 312 ? -6.174 -4.584 -9.867 1.00 90.25 312 GLY A O 1
ATOM 2469 N N . ALA A 1 313 ? -7.451 -2.907 -9.079 1.00 92.94 313 ALA A N 1
ATOM 2470 C CA . ALA A 1 313 ? -6.864 -2.921 -7.738 1.00 92.94 313 ALA A CA 1
ATOM 2471 C C . ALA A 1 313 ? -7.381 -4.129 -6.942 1.00 92.94 313 ALA A C 1
ATOM 2473 O O . ALA A 1 313 ? -8.553 -4.493 -7.046 1.00 92.94 313 ALA A O 1
ATOM 2474 N N . ALA A 1 314 ? -6.512 -4.733 -6.135 1.00 91.88 314 ALA A N 1
ATOM 2475 C CA . ALA A 1 314 ? -6.866 -5.821 -5.234 1.00 91.88 314 ALA A CA 1
ATOM 2476 C C . ALA A 1 314 ? -6.664 -5.349 -3.794 1.00 91.88 314 ALA A C 1
ATOM 2478 O O . ALA A 1 314 ? -5.535 -5.234 -3.328 1.00 91.88 314 ALA A O 1
ATOM 2479 N N . TRP A 1 315 ? -7.761 -5.042 -3.109 1.00 94.44 315 TRP A N 1
ATOM 2480 C CA . TRP A 1 315 ? -7.730 -4.607 -1.715 1.00 94.44 315 TRP A CA 1
ATOM 2481 C C . TRP A 1 315 ? -7.804 -5.802 -0.755 1.00 94.44 315 TRP A C 1
ATOM 2483 O O . TRP A 1 315 ? -8.496 -6.776 -1.066 1.00 94.44 315 TRP A O 1
ATOM 2493 N N . PRO A 1 316 ? -7.153 -5.733 0.421 1.00 94.06 316 PRO A N 1
ATOM 2494 C CA . PRO A 1 316 ? -7.309 -6.729 1.474 1.00 94.06 316 PRO A CA 1
ATOM 2495 C C . PRO A 1 316 ? -8.779 -7.006 1.814 1.00 94.06 316 PRO A C 1
ATOM 2497 O O . PRO A 1 316 ? -9.561 -6.084 2.057 1.00 94.06 316 PRO A O 1
ATOM 2500 N N . ASN A 1 317 ? -9.142 -8.290 1.878 1.00 93.56 317 ASN A N 1
ATOM 2501 C CA . ASN A 1 317 ? -10.515 -8.737 2.136 1.00 93.56 317 ASN A CA 1
ATOM 2502 C C . ASN A 1 317 ? -11.164 -8.100 3.383 1.00 93.56 317 ASN A C 1
ATOM 2504 O O . ASN A 1 317 ? -12.335 -7.728 3.279 1.00 93.56 317 ASN A O 1
ATOM 2508 N N . PRO A 1 318 ? -10.459 -7.916 4.524 1.00 95.19 318 PRO A N 1
ATOM 2509 C CA . PRO A 1 318 ? -11.077 -7.384 5.742 1.00 95.19 318 PRO A CA 1
ATOM 2510 C C . PRO A 1 318 ? -11.499 -5.911 5.658 1.00 95.19 318 PRO A C 1
ATOM 2512 O O . PRO A 1 318 ? -12.319 -5.473 6.464 1.00 95.19 318 PRO A O 1
ATOM 2515 N N . ILE A 1 319 ? -11.007 -5.140 4.677 1.00 94.69 319 ILE A N 1
ATOM 2516 C CA . ILE A 1 319 ? -11.372 -3.721 4.522 1.00 94.69 319 ILE A CA 1
ATOM 2517 C C . ILE A 1 319 ? -12.877 -3.568 4.311 1.00 94.69 319 ILE A C 1
ATOM 2519 O O . ILE A 1 319 ? -13.505 -2.722 4.942 1.00 94.69 319 ILE A O 1
ATOM 2523 N N . ARG A 1 320 ? -13.483 -4.390 3.447 1.00 93.06 320 ARG A N 1
ATOM 2524 C CA . ARG A 1 320 ? -14.911 -4.260 3.133 1.00 93.06 320 ARG A CA 1
ATOM 2525 C C . ARG A 1 320 ? -15.804 -4.538 4.355 1.00 93.06 320 ARG A C 1
ATOM 2527 O O . ARG A 1 320 ? -16.614 -3.669 4.659 1.00 93.06 320 ARG A O 1
ATOM 2534 N N . PRO A 1 321 ? -15.634 -5.647 5.101 1.00 93.56 321 PRO A N 1
ATOM 2535 C CA . PRO A 1 321 ? -16.339 -5.862 6.362 1.00 93.56 321 PRO A CA 1
ATOM 2536 C C . PRO A 1 321 ? -16.141 -4.749 7.398 1.00 93.56 321 PRO A C 1
ATOM 2538 O O . PRO A 1 321 ? -17.092 -4.416 8.098 1.00 93.56 321 PRO A O 1
ATOM 2541 N N . LEU A 1 322 ? -14.945 -4.154 7.502 1.00 93.38 322 LEU A N 1
ATOM 2542 C CA . LEU A 1 322 ? -14.715 -3.011 8.397 1.00 93.38 322 LEU A CA 1
ATOM 2543 C C . LEU A 1 322 ? -15.493 -1.770 7.950 1.00 93.38 322 LEU A C 1
ATOM 2545 O O . LEU A 1 322 ? -16.120 -1.116 8.778 1.00 93.38 322 LEU A O 1
ATOM 2549 N N . MET A 1 323 ? -15.502 -1.472 6.650 1.00 92.75 323 MET A N 1
ATOM 2550 C CA . MET A 1 323 ? -16.275 -0.359 6.094 1.00 92.75 323 MET A CA 1
ATOM 2551 C C . MET A 1 323 ? -17.782 -0.563 6.266 1.00 92.75 323 MET A C 1
ATOM 2553 O O . MET A 1 323 ? -18.475 0.367 6.673 1.00 92.75 323 MET A O 1
ATOM 2557 N N . ASP A 1 324 ? -18.278 -1.777 6.012 1.00 92.00 324 ASP A N 1
ATOM 2558 C CA . ASP A 1 324 ? -19.680 -2.143 6.238 1.00 92.00 324 ASP A CA 1
ATOM 2559 C C . ASP A 1 324 ? -20.034 -1.978 7.720 1.00 92.00 324 ASP A C 1
ATOM 2561 O O . ASP A 1 324 ? -21.058 -1.375 8.044 1.00 92.00 324 ASP A O 1
ATOM 2565 N N . ARG A 1 325 ? -19.127 -2.397 8.620 1.00 89.44 325 ARG A N 1
ATOM 2566 C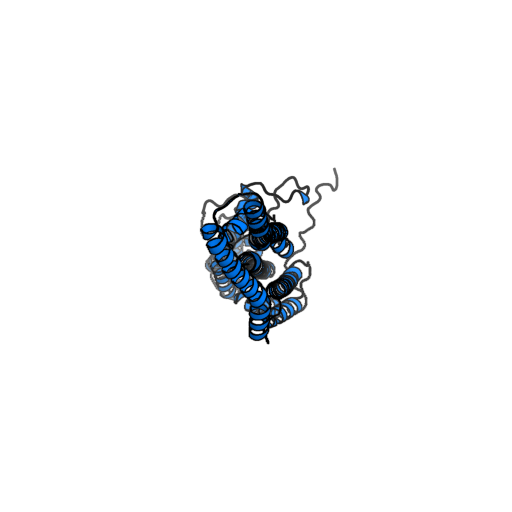 CA . ARG A 1 325 ? -19.249 -2.133 10.053 1.00 89.44 325 ARG A CA 1
ATOM 2567 C C . ARG A 1 325 ? -19.450 -0.640 10.259 1.00 89.44 325 ARG A C 1
ATOM 2569 O O . ARG A 1 325 ? -20.517 -0.271 10.733 1.00 89.44 325 ARG A O 1
ATOM 2576 N N . VAL A 1 326 ? -18.488 0.214 9.883 1.00 89.44 326 VAL A N 1
ATOM 2577 C CA . VAL A 1 326 ? -18.525 1.684 10.070 1.00 89.44 326 VAL A CA 1
ATOM 2578 C C . VAL A 1 326 ? -19.847 2.287 9.581 1.00 89.44 326 VAL A C 1
ATOM 2580 O O . VAL A 1 326 ? -20.505 2.989 10.352 1.00 89.44 326 VAL A O 1
ATOM 2583 N N . LEU A 1 327 ? -20.288 1.923 8.375 1.00 89.38 327 LEU A N 1
ATOM 2584 C CA . LEU A 1 327 ? -21.546 2.377 7.774 1.00 89.38 327 LEU A CA 1
ATOM 2585 C C . LEU A 1 327 ? -22.795 2.005 8.584 1.00 89.38 327 LEU A C 1
ATOM 2587 O O . LEU A 1 327 ? -23.768 2.759 8.577 1.00 89.38 327 LEU A O 1
ATOM 2591 N N . ASP A 1 328 ? -22.790 0.879 9.295 1.00 87.31 328 ASP A N 1
ATOM 2592 C CA . ASP A 1 328 ? -23.916 0.485 10.148 1.00 87.31 328 ASP A CA 1
ATOM 2593 C C . ASP A 1 328 ? -24.070 1.367 11.400 1.00 87.31 328 ASP A C 1
ATOM 2595 O O . ASP A 1 328 ? -25.140 1.370 12.005 1.00 87.31 328 ASP A O 1
ATOM 2599 N N . PHE A 1 329 ? -23.035 2.113 11.807 1.00 80.75 329 PHE A N 1
ATOM 2600 C CA . PHE A 1 329 ? -23.096 3.002 12.980 1.00 80.75 329 PHE A CA 1
ATOM 2601 C C . PHE A 1 329 ? -23.305 4.453 12.603 1.00 80.75 329 PHE A C 1
ATOM 2603 O O . PHE A 1 329 ? -24.241 5.072 13.098 1.00 80.75 329 PHE A O 1
ATOM 2610 N N . ASP A 1 330 ? -22.469 4.980 11.709 1.00 76.88 330 ASP A N 1
ATOM 2611 C CA . ASP A 1 330 ? -22.644 6.322 11.169 1.00 76.88 330 ASP A CA 1
ATOM 2612 C C . ASP A 1 330 ? -22.385 6.308 9.663 1.00 76.88 330 ASP A C 1
ATOM 2614 O O . ASP A 1 330 ? -21.271 6.102 9.178 1.00 76.88 330 ASP A O 1
ATOM 2618 N N . ARG A 1 331 ? -23.463 6.518 8.906 1.00 73.94 331 ARG A N 1
ATOM 2619 C CA . ARG A 1 331 ? -23.427 6.554 7.439 1.00 73.94 331 ARG A CA 1
ATOM 2620 C C . ARG A 1 331 ? -22.857 7.856 6.897 1.00 73.94 331 ARG A C 1
ATOM 2622 O O . ARG A 1 331 ? -22.492 7.911 5.724 1.00 73.94 331 ARG A O 1
ATOM 2629 N N . SER A 1 332 ? -22.884 8.912 7.702 1.00 75.69 332 SER A N 1
ATOM 2630 C CA . SER A 1 332 ? -22.656 10.277 7.253 1.00 75.69 332 SER A CA 1
ATOM 2631 C C . SER A 1 332 ? -21.221 10.714 7.485 1.00 75.69 332 SER A C 1
ATOM 2633 O O . SER A 1 332 ? -20.590 11.222 6.555 1.00 75.69 332 SER A O 1
ATOM 2635 N N . VAL A 1 333 ? -20.696 10.471 8.686 1.00 82.12 333 VAL A N 1
ATOM 2636 C CA . VAL A 1 333 ? -19.369 10.927 9.083 1.00 82.12 333 VAL A CA 1
ATOM 2637 C C . VAL A 1 333 ? -18.688 9.872 9.936 1.00 82.12 333 VAL A C 1
ATOM 2639 O O . VAL A 1 333 ? -19.220 9.383 10.924 1.00 82.12 333 VAL A O 1
ATOM 2642 N N . TRP A 1 334 ? -17.455 9.566 9.569 1.00 82.88 334 TRP A N 1
ATOM 2643 C CA . TRP A 1 334 ? -16.535 8.804 10.380 1.00 82.88 334 TRP A CA 1
ATOM 2644 C C . TRP A 1 334 ? -15.482 9.749 10.952 1.00 82.88 334 TRP A C 1
ATOM 2646 O O . TRP A 1 334 ? -14.691 10.341 10.217 1.00 82.88 334 TRP A O 1
ATOM 2656 N N . THR A 1 335 ? -15.508 9.909 12.275 1.00 79.12 335 THR A N 1
ATOM 2657 C CA . THR A 1 335 ? -14.586 10.746 13.050 1.00 79.12 335 THR A CA 1
ATOM 2658 C C . THR A 1 335 ? -13.621 9.862 13.846 1.00 79.12 335 THR A C 1
ATOM 2660 O O . THR A 1 335 ? -13.842 9.577 15.024 1.00 79.12 335 THR A O 1
ATOM 2663 N N . PRO A 1 336 ? -12.527 9.383 13.230 1.00 69.50 336 PRO A N 1
ATOM 2664 C CA . PRO A 1 336 ? -11.534 8.581 13.945 1.00 69.50 336 PRO A CA 1
ATOM 2665 C C . PRO A 1 336 ? -10.758 9.400 14.984 1.00 69.50 336 PRO A C 1
ATOM 2667 O O . PRO A 1 336 ? -10.214 8.846 15.940 1.00 69.50 336 PRO A O 1
ATOM 2670 N N . HIS A 1 337 ? -10.728 10.723 14.811 1.00 60.69 337 HIS A N 1
ATOM 2671 C CA . HIS A 1 337 ? -10.135 11.671 15.737 1.00 60.69 337 HIS A CA 1
ATOM 2672 C C . HIS A 1 337 ? -11.219 12.207 16.679 1.00 60.69 337 HIS A C 1
ATOM 2674 O O . HIS A 1 337 ? -11.942 13.146 16.349 1.00 60.69 337 HIS A O 1
ATOM 2680 N N . ALA A 1 338 ? -11.322 11.647 17.885 1.00 43.47 338 ALA A N 1
ATOM 2681 C CA . ALA A 1 338 ? -11.849 12.429 19.003 1.00 43.47 338 ALA A CA 1
ATOM 2682 C C . ALA A 1 338 ? -11.000 13.722 19.143 1.00 43.47 338 ALA A C 1
ATOM 2684 O O . ALA A 1 338 ? -9.822 13.708 18.769 1.00 43.47 338 ALA A O 1
ATOM 2685 N N . PRO A 1 339 ? -11.554 14.845 19.636 1.00 35.22 339 PRO A N 1
ATOM 2686 C CA . PRO A 1 339 ? -10.931 16.168 19.561 1.00 35.22 339 PRO A CA 1
ATOM 2687 C C . PRO A 1 339 ? -9.703 16.279 20.480 1.00 35.22 339 PRO A C 1
ATOM 2689 O O . PRO A 1 339 ? -9.780 16.837 21.564 1.00 35.22 339 PRO A O 1
ATOM 2692 N N . PHE A 1 340 ? -8.554 15.755 20.057 1.00 39.25 340 PHE A N 1
ATOM 2693 C CA . PHE A 1 340 ? -7.276 15.882 20.771 1.00 39.25 340 PHE A CA 1
ATOM 2694 C C . PHE A 1 340 ? -6.100 16.148 19.827 1.00 39.25 340 PHE A C 1
ATOM 2696 O O . PHE A 1 340 ? -4.979 15.694 20.042 1.00 39.25 340 PHE A O 1
ATOM 2703 N N . THR A 1 341 ? -6.342 16.951 18.793 1.00 32.53 341 THR A N 1
ATOM 2704 C CA . THR A 1 341 ? -5.284 17.578 17.991 1.00 32.53 341 THR A CA 1
ATOM 2705 C C . THR A 1 341 ? -5.487 19.089 17.933 1.00 32.53 341 THR A C 1
ATOM 2707 O O . THR A 1 341 ? -5.612 19.689 16.870 1.00 32.53 341 THR A O 1
ATOM 2710 N N . LYS A 1 342 ? -5.489 19.731 19.099 1.00 25.39 342 LYS A N 1
ATOM 2711 C CA . LYS A 1 342 ? -4.507 20.797 19.282 1.00 25.39 342 LYS A CA 1
ATOM 2712 C C . LYS A 1 342 ? -3.387 20.178 20.116 1.00 25.39 342 LYS A C 1
ATOM 2714 O O . LYS A 1 342 ? -3.710 19.580 21.146 1.00 25.39 342 LYS A O 1
ATOM 2719 N N . PRO A 1 343 ? -2.103 20.278 19.727 1.00 30.81 343 PRO A N 1
ATOM 2720 C CA . PRO A 1 343 ? -1.070 20.215 20.748 1.00 30.81 343 PRO A CA 1
ATOM 2721 C C . PRO A 1 343 ? -1.482 21.230 21.818 1.00 30.81 343 PRO A C 1
ATOM 2723 O O . PRO A 1 343 ? -1.879 22.347 21.478 1.00 30.81 343 PRO A O 1
ATOM 2726 N N . MET A 1 344 ? -1.472 20.836 23.092 1.00 27.30 344 MET A N 1
ATOM 2727 C CA . MET A 1 344 ? -1.402 21.831 24.153 1.00 27.30 344 MET A CA 1
ATOM 2728 C C . MET A 1 344 ? -0.172 22.672 23.823 1.00 27.30 344 MET A C 1
ATOM 2730 O O . MET A 1 344 ? 0.957 22.231 24.030 1.00 27.30 344 MET A O 1
ATOM 2734 N N . THR A 1 345 ? -0.396 23.849 23.248 1.00 28.39 345 THR A N 1
ATOM 2735 C CA . THR A 1 345 ? 0.499 24.975 23.422 1.00 28.39 345 THR A CA 1
ATOM 2736 C C . THR A 1 345 ? 0.536 25.177 24.925 1.00 28.39 345 THR A C 1
ATOM 2738 O O . THR A 1 345 ? -0.384 25.742 25.513 1.00 28.39 345 THR A O 1
ATOM 2741 N N . VAL A 1 346 ? 1.538 24.582 25.567 1.00 37.19 346 VAL A N 1
ATOM 2742 C CA . VAL A 1 346 ? 2.019 25.091 26.842 1.00 37.19 346 VAL A CA 1
ATOM 2743 C C . VAL A 1 346 ? 2.552 26.464 26.481 1.00 37.19 346 VAL A C 1
ATOM 2745 O O . VAL A 1 346 ? 3.582 26.538 25.824 1.00 37.19 346 VAL A O 1
ATOM 2748 N N . ASP A 1 347 ? 1.692 27.461 26.666 1.00 32.97 347 ASP A N 1
ATOM 2749 C CA . ASP A 1 347 ? 1.976 28.863 26.978 1.00 32.97 347 ASP A CA 1
ATOM 2750 C C . ASP A 1 347 ? 0.655 29.648 26.853 1.00 32.97 347 ASP A C 1
ATOM 2752 O O . ASP A 1 347 ? 0.497 30.552 26.035 1.00 32.97 347 ASP A O 1
ATOM 2756 N N . GLU A 1 348 ? -0.334 29.272 27.668 1.00 29.64 348 GLU A N 1
ATOM 2757 C CA . GLU A 1 348 ? -1.239 30.262 28.251 1.00 29.64 348 GLU A CA 1
ATOM 2758 C C . GLU A 1 348 ? -0.784 30.439 29.702 1.00 29.64 348 GLU A C 1
ATOM 2760 O O . GLU A 1 348 ? -0.947 29.537 30.519 1.00 29.64 348 GLU A O 1
ATOM 2765 N N . GLU A 1 349 ? -0.171 31.600 29.943 1.00 27.12 349 GLU A N 1
ATOM 2766 C CA . GLU A 1 349 ? 0.035 32.258 31.239 1.00 27.12 349 GLU A CA 1
ATOM 2767 C C . GLU A 1 349 ? 0.882 31.488 32.274 1.00 27.12 349 GLU A C 1
ATOM 2769 O O . GLU A 1 349 ? 0.406 30.575 32.942 1.00 27.12 349 GLU A O 1
ATOM 2774 N N . TRP A 1 350 ? 2.164 31.857 32.406 1.00 32.69 350 TRP A N 1
ATOM 2775 C CA . TRP A 1 350 ? 2.748 32.661 33.506 1.00 32.69 350 TRP A CA 1
ATOM 2776 C C . TRP A 1 350 ? 4.268 32.772 33.341 1.00 32.69 350 TRP A C 1
ATOM 2778 O O . TRP A 1 350 ? 4.950 31.722 33.332 1.00 32.69 350 TRP A O 1
#

Radius of gyration: 30.77 Å; chains: 1; bounding box: 75×45×95 Å

Sequence (350 aa):
MDEARVQLACIAWVDGSSPLCASAAIEPAVELEMKRWRAELAPLCQSHALASGTNIGDCIVEADNVLLQLLGCLYESWRPWHMEGRWPEASGDAKPPRWLWRHRNVALVFLSGVDQTDYFQIDKDSLAACADRYLAVRWLRHPRLDWLLVDAMMAQEVVSFGEQMKSQIWVNASLYDLSASDAYERTKGNLSALEAIRTKSRAKVILLKLWWFTVAPILLVIVLIYSNVSGAVVTGLWWALAIYGIGYLLNLASMPLLYGYRRWLSRGKVRNPRVFVARLHKAMSASYEMLDTQAISPKAVQESLAESTALGAAWPNPIRPLMDRVLDFDRSVWTPHAPFTKPMTVDEEW

pLDDT: mean 77.39, std 15.62, range [25.39, 95.94]